Protein AF-A0A6C0K4S8-F1 (afdb_monomer)

Secondary structure (DSSP, 8-state):
----------PPPHHHHHHHHHHHHHHHHHHHHHHHHHHHHHHHHS----TT-HHHHHHHHTS-HHHHHHHHHHHHHHHHHHHHHHHHHHHHSPPSS---TTSTTTTTTTHHHHHHHHHHHHH-HHHHHHHHHHHHHHHHHHHHHHS-SBS-TTTT--B--HHHHHHHHHHHHHHT-

Organism: NCBI:txid1070528

pLDDT: mean 77.88, std 11.65, range [39.53, 92.69]

Foldseek 3Di:
DDPPPPPPPPDQDPVQVVLLVVLLVVLLVVLLVLLLVLLVVLCVVAQFQDPVDPVSNCVQVVPDPVVLVVRLVVSVVVLVVSLVVSLVVQLPDQRPRDHDPPCSNVRGRPSNSVSNVVSNVVSNVRSVVSVVVSCCVVCVVVCLAPFAPDDDPVVPPGDHDPVSVVVVVVVVVVVVD

Mean predicted aligned error: 11.42 Å

Structure (mmCIF, N/CA/C/O backbone):
data_AF-A0A6C0K4S8-F1
#
_entry.id   AF-A0A6C0K4S8-F1
#
loop_
_atom_site.group_PDB
_atom_site.id
_atom_site.type_symbol
_atom_site.label_atom_id
_atom_site.label_alt_id
_atom_site.label_comp_id
_atom_site.label_asym_id
_atom_site.label_entity_id
_atom_site.label_seq_id
_atom_site.pdbx_PDB_ins_code
_atom_site.Cartn_x
_atom_site.Cartn_y
_atom_site.Cartn_z
_atom_site.occupancy
_atom_site.B_iso_or_equiv
_atom_site.auth_seq_id
_atom_site.auth_comp_id
_atom_site.auth_asym_id
_atom_site.auth_atom_id
_atom_site.pdbx_PDB_model_num
ATOM 1 N N . MET A 1 1 ? -2.867 -13.205 -57.258 1.00 40.69 1 MET A N 1
ATOM 2 C CA . MET A 1 1 ? -1.605 -13.239 -56.483 1.00 40.69 1 MET A CA 1
ATOM 3 C C . MET A 1 1 ? -1.918 -12.906 -55.031 1.00 40.69 1 MET A C 1
ATOM 5 O O . MET A 1 1 ? -2.104 -11.743 -54.705 1.00 40.69 1 MET A O 1
ATOM 9 N N . GLY A 1 2 ? -2.090 -13.925 -54.186 1.00 39.53 2 GLY A N 1
ATOM 10 C CA . GLY A 1 2 ? -2.385 -13.739 -52.764 1.00 39.53 2 GLY A CA 1
ATOM 11 C C . GLY A 1 2 ? -1.106 -13.473 -51.976 1.00 39.53 2 GLY A C 1
ATOM 12 O O . GLY A 1 2 ? -0.207 -14.312 -51.972 1.00 39.53 2 GLY A O 1
ATOM 13 N N . LYS A 1 3 ? -1.025 -12.317 -51.306 1.00 45.00 3 LYS A N 1
ATOM 14 C CA . LYS A 1 3 ? -0.039 -12.062 -50.249 1.00 45.00 3 LYS A CA 1
ATOM 15 C C . LYS A 1 3 ? -0.318 -13.047 -49.110 1.00 45.00 3 LYS A C 1
ATOM 17 O O . LYS A 1 3 ? -1.255 -12.851 -48.343 1.00 45.00 3 LYS A O 1
ATOM 22 N N . LYS A 1 4 ? 0.483 -14.109 -49.005 1.00 44.91 4 LYS A N 1
ATOM 23 C CA . LYS A 1 4 ? 0.597 -14.870 -47.758 1.00 44.91 4 LYS A CA 1
ATOM 24 C C . LYS A 1 4 ? 1.247 -13.942 -46.737 1.00 44.91 4 LYS A C 1
ATOM 26 O O . LYS A 1 4 ? 2.442 -13.681 -46.821 1.00 44.91 4 LYS A O 1
ATOM 31 N N . ALA A 1 5 ? 0.448 -13.414 -45.817 1.00 48.72 5 ALA A N 1
ATOM 32 C CA . ALA A 1 5 ? 0.960 -12.873 -44.572 1.00 48.72 5 ALA A CA 1
ATOM 33 C C . ALA A 1 5 ? 1.625 -14.036 -43.825 1.00 48.72 5 ALA A C 1
ATOM 35 O O . ALA A 1 5 ? 0.949 -14.950 -43.353 1.00 48.72 5 ALA A O 1
ATOM 36 N N . SER A 1 6 ? 2.955 -14.063 -43.812 1.00 46.62 6 SER A N 1
ATOM 37 C CA . SER A 1 6 ? 3.712 -14.949 -42.939 1.00 46.62 6 SER A CA 1
ATOM 38 C C . SER A 1 6 ? 3.500 -14.464 -41.511 1.00 46.62 6 SER A C 1
ATOM 40 O O . SER A 1 6 ? 4.039 -13.436 -41.110 1.00 46.62 6 SER A O 1
ATOM 42 N N . ILE A 1 7 ? 2.682 -15.194 -40.761 1.00 50.03 7 ILE A N 1
ATOM 43 C CA . ILE A 1 7 ? 2.647 -15.109 -39.306 1.00 50.03 7 ILE A CA 1
ATOM 44 C C . ILE A 1 7 ? 3.980 -15.706 -38.840 1.00 50.03 7 ILE A C 1
ATOM 46 O O . ILE A 1 7 ? 4.100 -16.916 -38.661 1.00 50.03 7 ILE A O 1
ATOM 50 N N . GLU A 1 8 ? 5.023 -14.879 -38.744 1.00 48.91 8 GLU A N 1
ATOM 51 C CA . GLU A 1 8 ? 6.215 -15.246 -37.986 1.00 48.91 8 GLU A CA 1
ATOM 52 C C . GLU A 1 8 ? 5.810 -15.274 -36.514 1.00 48.91 8 GLU A C 1
ATOM 54 O O . GLU A 1 8 ? 5.778 -14.256 -35.829 1.00 48.91 8 GLU A O 1
ATOM 59 N N . THR A 1 9 ? 5.471 -16.461 -36.019 1.00 52.19 9 THR A N 1
ATOM 60 C CA . THR A 1 9 ? 5.553 -16.765 -34.591 1.00 52.19 9 THR A CA 1
ATOM 61 C C . THR A 1 9 ? 6.992 -16.511 -34.152 1.00 52.19 9 THR A C 1
ATOM 63 O O . THR A 1 9 ? 7.867 -17.354 -34.370 1.00 52.19 9 THR A O 1
ATOM 66 N N . SER A 1 10 ? 7.254 -15.333 -33.589 1.00 59.72 10 SER A N 1
ATOM 67 C CA . SER A 1 10 ? 8.544 -14.949 -33.026 1.00 59.72 10 SER A CA 1
ATOM 68 C C . SER A 1 10 ? 8.867 -15.872 -31.854 1.00 59.72 10 SER A C 1
ATOM 70 O O . SER A 1 10 ? 8.426 -15.650 -30.728 1.00 59.72 10 SER A O 1
ATOM 72 N N . ARG A 1 11 ? 9.607 -16.955 -32.112 1.00 67.75 11 ARG A N 1
ATOM 73 C CA . ARG A 1 11 ? 10.159 -17.790 -31.042 1.00 67.75 11 ARG A CA 1
ATOM 74 C C . ARG A 1 11 ? 11.107 -16.922 -30.216 1.00 67.75 11 ARG A C 1
ATOM 76 O O . ARG A 1 11 ? 12.073 -16.401 -30.772 1.00 67.75 11 ARG A O 1
ATOM 83 N N . LEU A 1 12 ? 10.825 -16.774 -28.921 1.00 68.75 12 LEU A N 1
ATOM 84 C CA . LEU A 1 12 ? 11.743 -16.132 -27.983 1.00 68.75 12 LEU A CA 1
ATOM 85 C C . LEU A 1 12 ? 13.092 -16.852 -28.026 1.00 68.75 12 LEU A C 1
ATOM 87 O O . LEU A 1 12 ? 13.161 -18.066 -27.812 1.00 68.75 12 LEU A O 1
ATOM 91 N N . SER A 1 13 ? 14.161 -16.110 -28.313 1.00 82.25 13 SER A N 1
ATOM 92 C CA . SER A 1 13 ? 15.515 -16.622 -28.126 1.00 82.25 13 SER A CA 1
ATOM 93 C C . SER A 1 13 ? 15.798 -16.767 -26.634 1.00 82.25 13 SER A C 1
ATOM 95 O O . SER A 1 13 ? 15.301 -15.991 -25.822 1.00 82.25 13 SER A O 1
ATOM 97 N N . TRP A 1 14 ? 16.662 -17.711 -26.267 1.00 78.75 14 TRP A N 1
ATOM 98 C CA . TRP A 1 14 ? 17.151 -17.837 -24.893 1.00 78.75 14 TRP A CA 1
ATOM 99 C C . TRP A 1 14 ? 17.748 -16.513 -24.388 1.00 78.75 14 TRP A C 1
ATOM 101 O O . TRP A 1 14 ? 17.453 -16.090 -23.278 1.00 78.75 14 TRP A O 1
ATOM 111 N N . MET A 1 15 ? 18.488 -15.789 -25.234 1.00 79.19 15 MET A N 1
ATOM 112 C CA . MET A 1 15 ? 19.032 -14.470 -24.876 1.00 79.19 15 MET A CA 1
ATOM 113 C C . MET A 1 15 ? 17.948 -13.397 -24.686 1.00 79.19 15 MET A C 1
ATOM 115 O O . MET A 1 15 ? 18.096 -12.537 -23.816 1.00 79.19 15 MET A O 1
ATOM 119 N N . ASP A 1 16 ? 16.857 -13.461 -25.458 1.00 78.06 16 ASP A N 1
ATOM 120 C CA . ASP A 1 16 ? 15.717 -12.550 -25.295 1.00 78.06 16 ASP A CA 1
ATOM 121 C C . ASP A 1 16 ? 15.047 -12.818 -23.941 1.00 78.06 16 ASP A C 1
ATOM 123 O O . ASP A 1 16 ? 14.844 -11.891 -23.161 1.00 78.06 16 ASP A O 1
ATOM 127 N N . SER A 1 17 ? 14.812 -14.091 -23.603 1.00 80.75 17 SER A N 1
ATOM 128 C CA . SER A 1 17 ? 14.246 -14.494 -22.311 1.00 80.75 17 SER A CA 1
ATOM 129 C C . SER A 1 17 ? 15.091 -14.016 -21.130 1.00 80.75 17 SER A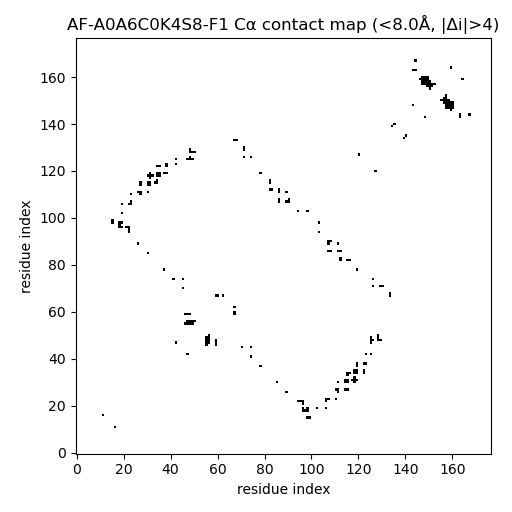 C 1
ATOM 131 O O . SER A 1 17 ? 14.552 -13.433 -20.197 1.00 80.75 17 SER A O 1
ATOM 133 N N . PHE A 1 18 ? 16.416 -14.192 -21.179 1.00 84.50 18 PHE A N 1
ATOM 134 C CA . PHE A 1 18 ? 17.311 -13.707 -20.120 1.00 84.50 18 PHE A CA 1
ATOM 135 C C . PHE A 1 18 ? 17.250 -12.187 -19.952 1.00 84.50 18 PHE A C 1
ATOM 137 O O . PHE A 1 18 ? 17.208 -11.689 -18.828 1.00 84.50 18 PHE A O 1
ATOM 144 N N . SER A 1 19 ? 17.208 -11.453 -21.062 1.00 82.62 19 SER A N 1
ATOM 145 C CA . SER A 1 19 ? 17.166 -9.989 -21.049 1.00 82.62 19 SER A CA 1
ATOM 146 C C . SER A 1 19 ? 15.838 -9.467 -20.494 1.00 82.62 19 SER A C 1
ATOM 148 O O . SER A 1 19 ? 15.821 -8.537 -19.688 1.00 82.62 19 SER A O 1
ATOM 150 N N . ILE A 1 20 ? 14.723 -10.101 -20.862 1.00 80.19 20 ILE A N 1
ATOM 151 C CA . ILE A 1 20 ? 13.381 -9.801 -20.340 1.00 80.19 20 ILE A CA 1
ATOM 152 C C . ILE A 1 20 ? 13.328 -10.087 -18.841 1.00 80.19 20 ILE A C 1
ATOM 154 O O . ILE A 1 20 ? 12.975 -9.204 -18.061 1.00 80.19 20 ILE A O 1
ATOM 158 N N . THR A 1 21 ? 13.733 -11.286 -18.415 1.00 81.44 21 THR A N 1
ATOM 159 C CA . THR A 1 21 ? 13.742 -11.671 -16.998 1.00 81.44 21 THR A CA 1
ATOM 160 C C . THR A 1 21 ? 14.639 -10.757 -16.165 1.00 81.44 21 THR A C 1
ATOM 162 O O . THR A 1 21 ? 14.248 -10.362 -15.069 1.00 81.44 21 THR A O 1
ATOM 165 N N . GLY A 1 22 ? 15.807 -10.368 -16.683 1.00 83.12 22 GLY A N 1
ATOM 166 C CA . GLY A 1 22 ? 16.706 -9.432 -16.010 1.00 83.12 22 GLY A CA 1
ATOM 167 C C . GLY A 1 22 ? 16.080 -8.050 -15.808 1.00 83.12 22 GLY A C 1
ATOM 168 O O . GLY A 1 22 ? 16.111 -7.527 -14.696 1.00 83.12 22 GLY A O 1
ATOM 169 N N . ASN A 1 23 ? 15.449 -7.480 -16.841 1.00 83.12 23 ASN A N 1
ATOM 170 C CA . ASN A 1 23 ? 14.726 -6.210 -16.705 1.00 83.12 23 ASN A CA 1
ATOM 171 C C . ASN A 1 23 ? 13.564 -6.317 -15.711 1.00 83.12 23 ASN A C 1
ATOM 173 O O . ASN A 1 23 ? 13.410 -5.433 -14.873 1.00 83.12 23 ASN A O 1
ATOM 177 N N . ILE A 1 24 ? 12.789 -7.408 -15.753 1.00 80.81 24 ILE A N 1
ATOM 178 C CA . ILE A 1 24 ? 11.712 -7.660 -14.784 1.00 80.81 24 ILE A CA 1
ATOM 179 C C . ILE A 1 24 ? 12.264 -7.669 -13.356 1.00 80.81 24 ILE A C 1
ATOM 181 O O . ILE A 1 24 ? 11.697 -7.012 -12.488 1.00 80.81 24 ILE A O 1
ATOM 185 N N . ALA A 1 25 ? 13.375 -8.367 -13.106 1.00 83.38 25 ALA A N 1
ATOM 186 C CA . ALA A 1 25 ? 13.985 -8.430 -11.781 1.00 83.38 25 ALA A CA 1
ATOM 187 C C . ALA A 1 25 ? 14.455 -7.049 -11.294 1.00 83.38 25 ALA A C 1
ATOM 189 O O . ALA A 1 25 ? 14.204 -6.681 -10.147 1.00 83.38 25 ALA A O 1
ATOM 190 N N . ILE A 1 26 ? 15.088 -6.257 -12.165 1.00 84.12 26 ILE A N 1
ATOM 191 C CA . ILE A 1 26 ? 15.536 -4.904 -11.813 1.00 84.12 26 ILE A CA 1
ATOM 192 C C . ILE A 1 26 ? 14.338 -3.995 -11.525 1.00 84.12 26 ILE A C 1
ATOM 194 O O . ILE A 1 26 ? 14.321 -3.305 -10.507 1.00 84.12 26 ILE A O 1
ATOM 198 N N . PHE A 1 27 ? 13.310 -4.016 -12.375 1.00 81.25 27 PHE A N 1
ATOM 199 C CA . PHE A 1 27 ? 12.103 -3.231 -12.141 1.00 81.25 27 PHE A CA 1
ATOM 200 C C . PHE A 1 27 ? 11.365 -3.677 -10.882 1.00 81.25 27 PHE A C 1
ATOM 202 O O . PHE A 1 27 ? 10.873 -2.820 -10.155 1.00 81.25 27 PHE A O 1
ATOM 209 N N . ALA A 1 28 ? 11.323 -4.973 -10.572 1.00 80.62 28 ALA A N 1
ATOM 210 C CA . ALA A 1 28 ? 10.763 -5.463 -9.317 1.00 80.62 28 ALA A CA 1
ATOM 211 C C . ALA A 1 28 ? 11.518 -4.879 -8.112 1.00 80.62 28 ALA A C 1
ATOM 213 O O . ALA A 1 28 ? 10.885 -4.326 -7.221 1.00 80.62 28 ALA A O 1
ATOM 214 N N . LEU A 1 29 ? 12.857 -4.898 -8.119 1.00 84.44 29 LEU A N 1
ATOM 215 C CA . LEU A 1 29 ? 13.666 -4.294 -7.051 1.00 84.44 29 LEU A CA 1
ATOM 216 C C . LEU A 1 29 ? 13.407 -2.790 -6.895 1.00 84.44 29 LEU A C 1
ATOM 218 O O . LEU A 1 29 ? 13.242 -2.313 -5.774 1.00 84.44 29 LEU A O 1
ATOM 222 N N . ILE A 1 30 ? 13.336 -2.048 -8.004 1.00 85.00 30 ILE A N 1
ATOM 223 C CA . ILE A 1 30 ? 13.038 -0.609 -7.985 1.00 85.00 30 ILE A CA 1
ATOM 224 C C . ILE A 1 30 ? 11.641 -0.353 -7.406 1.00 85.00 30 ILE A C 1
ATOM 226 O O . ILE A 1 30 ? 11.495 0.511 -6.544 1.00 85.00 30 ILE A O 1
ATOM 230 N N . ASN A 1 31 ? 10.629 -1.112 -7.839 1.00 81.88 31 ASN A N 1
ATOM 231 C CA . ASN A 1 31 ? 9.264 -0.985 -7.322 1.00 81.88 31 ASN A CA 1
ATOM 232 C C . ASN A 1 31 ? 9.191 -1.317 -5.829 1.00 81.88 31 ASN A C 1
ATOM 234 O O . ASN A 1 31 ? 8.528 -0.599 -5.085 1.00 81.88 31 ASN A O 1
ATOM 238 N N . THR A 1 32 ? 9.911 -2.343 -5.373 1.00 83.44 32 THR A N 1
ATOM 239 C CA . THR A 1 32 ? 9.972 -2.697 -3.952 1.00 83.44 32 THR A CA 1
ATOM 240 C C . THR A 1 32 ? 10.614 -1.594 -3.119 1.00 83.44 32 THR A C 1
ATOM 242 O O . THR A 1 32 ? 10.071 -1.223 -2.081 1.00 83.44 32 THR A O 1
ATOM 245 N N . LEU A 1 33 ? 11.734 -1.025 -3.575 1.00 87.25 33 LEU A N 1
ATOM 246 C CA . LEU A 1 33 ? 12.383 0.097 -2.891 1.00 87.25 33 LEU A CA 1
ATOM 247 C C . LEU A 1 33 ? 11.486 1.337 -2.858 1.00 87.25 33 LEU A C 1
ATOM 249 O O . LEU A 1 33 ? 11.377 1.981 -1.819 1.00 87.25 33 LEU A O 1
ATOM 253 N N . ALA A 1 34 ? 10.816 1.655 -3.966 1.00 87.06 34 ALA A N 1
ATOM 254 C CA . ALA A 1 34 ? 9.870 2.764 -4.023 1.00 87.06 34 ALA A CA 1
ATOM 255 C C . ALA A 1 34 ? 8.685 2.553 -3.066 1.00 87.06 34 ALA A C 1
ATOM 257 O O . ALA A 1 34 ? 8.303 3.487 -2.366 1.00 87.06 34 ALA A O 1
ATOM 258 N N . GLY A 1 35 ? 8.147 1.331 -2.993 1.00 85.62 35 GLY A N 1
ATOM 259 C CA . GLY A 1 35 ? 7.100 0.958 -2.040 1.00 85.62 35 GLY A CA 1
ATOM 260 C C . GLY A 1 35 ? 7.558 1.093 -0.587 1.00 85.62 35 GLY A C 1
ATOM 261 O O . GLY A 1 35 ? 6.848 1.689 0.216 1.00 85.62 35 GLY A O 1
ATOM 262 N N . ALA A 1 36 ? 8.769 0.632 -0.258 1.00 85.44 36 ALA A N 1
ATOM 263 C CA . ALA A 1 36 ? 9.345 0.773 1.081 1.00 85.44 36 ALA A CA 1
ATOM 264 C C . ALA A 1 36 ? 9.566 2.245 1.474 1.00 85.44 36 ALA A C 1
ATOM 266 O O . ALA A 1 36 ? 9.237 2.646 2.589 1.00 85.44 36 ALA A O 1
ATOM 267 N N . ILE A 1 37 ? 10.073 3.071 0.551 1.00 89.38 37 ILE A N 1
ATOM 268 C CA . ILE A 1 37 ? 10.236 4.515 0.772 1.00 89.38 37 ILE A CA 1
ATOM 269 C C . ILE A 1 37 ? 8.876 5.179 0.985 1.00 89.38 37 ILE A C 1
ATOM 271 O O . ILE A 1 37 ? 8.726 5.957 1.923 1.00 89.38 37 ILE A O 1
ATOM 275 N N . LEU A 1 38 ? 7.883 4.872 0.145 1.00 89.56 38 LEU A N 1
ATOM 276 C CA . LEU A 1 38 ? 6.538 5.414 0.313 1.00 89.56 38 LEU A CA 1
ATOM 277 C C . LEU A 1 38 ? 5.946 5.003 1.662 1.00 89.56 38 LEU A C 1
ATOM 279 O O . LEU A 1 38 ? 5.398 5.848 2.359 1.00 89.56 38 LEU A O 1
ATOM 283 N N . SER A 1 39 ? 6.098 3.736 2.045 1.00 86.31 39 SER A N 1
ATOM 284 C CA . SER A 1 39 ? 5.638 3.231 3.336 1.00 86.31 39 SER A CA 1
ATOM 285 C C . SER A 1 39 ? 6.256 4.002 4.501 1.00 86.31 39 SER A C 1
ATOM 287 O O . SER A 1 39 ? 5.550 4.399 5.421 1.00 86.31 39 SER A O 1
ATOM 289 N N . TYR A 1 40 ? 7.560 4.279 4.436 1.00 86.62 40 TYR A N 1
ATOM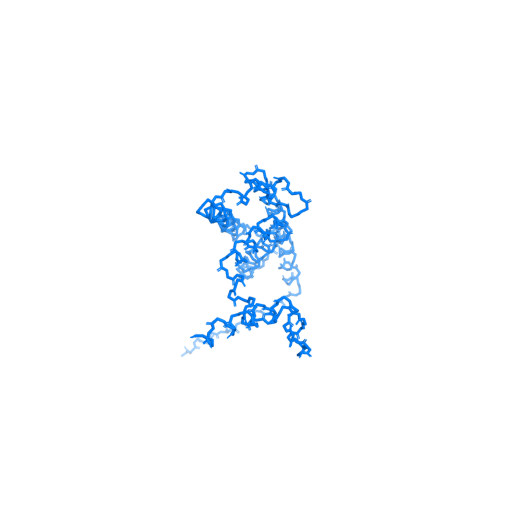 290 C CA . TYR A 1 40 ? 8.247 5.090 5.440 1.00 86.62 40 TYR A CA 1
ATOM 291 C C . TYR A 1 40 ? 7.742 6.541 5.479 1.00 86.62 40 TYR A C 1
ATOM 293 O O . TYR A 1 40 ? 7.596 7.120 6.553 1.00 86.62 40 TYR A O 1
ATOM 301 N N . ILE A 1 41 ? 7.444 7.133 4.317 1.00 89.88 41 ILE A N 1
ATOM 302 C CA . ILE A 1 41 ? 6.857 8.477 4.232 1.00 89.88 41 ILE A CA 1
ATOM 303 C C . ILE A 1 41 ? 5.463 8.495 4.865 1.00 89.88 41 ILE A C 1
ATOM 305 O O . ILE A 1 41 ? 5.174 9.404 5.637 1.00 89.88 41 ILE A O 1
ATOM 309 N N . LEU A 1 42 ? 4.614 7.511 4.555 1.00 88.56 42 LEU A N 1
ATOM 310 C CA . LEU A 1 42 ? 3.259 7.419 5.104 1.00 88.56 42 LEU A CA 1
ATOM 311 C C . LEU A 1 42 ? 3.281 7.246 6.622 1.00 88.56 42 LEU A C 1
ATOM 313 O O . LEU A 1 42 ? 2.574 7.976 7.306 1.00 88.56 42 LEU A O 1
ATOM 317 N N . TRP A 1 43 ? 4.169 6.392 7.139 1.00 85.19 43 TRP A N 1
ATOM 318 C CA . TRP A 1 43 ? 4.373 6.217 8.581 1.00 85.19 43 TRP A CA 1
ATOM 319 C C . TRP A 1 43 ? 4.707 7.528 9.310 1.00 85.19 43 TRP A C 1
ATOM 321 O O . TRP A 1 43 ? 4.314 7.721 10.453 1.00 85.19 43 TRP A O 1
ATOM 331 N N . TYR A 1 44 ? 5.424 8.449 8.659 1.00 87.56 44 TYR A N 1
ATOM 332 C CA . TYR A 1 44 ? 5.732 9.757 9.245 1.00 87.56 44 TYR A CA 1
ATOM 333 C C . TYR A 1 44 ? 4.646 10.816 8.987 1.00 87.56 44 TYR A C 1
ATOM 335 O O . TYR A 1 44 ? 4.565 11.813 9.705 1.00 87.56 44 TYR A O 1
ATOM 343 N N . ALA A 1 45 ? 3.858 10.656 7.923 1.00 88.12 45 ALA A N 1
ATOM 344 C CA . ALA A 1 45 ? 2.868 11.638 7.488 1.00 88.12 45 ALA A CA 1
ATOM 345 C C . ALA A 1 45 ? 1.507 11.479 8.182 1.00 88.12 45 ALA A C 1
ATOM 347 O O . ALA A 1 45 ? 0.788 12.470 8.316 1.00 88.12 45 ALA A O 1
ATOM 348 N N . PHE A 1 46 ? 1.164 10.260 8.595 1.00 89.06 46 PHE A N 1
ATOM 349 C CA . PHE A 1 46 ? -0.108 9.909 9.220 1.00 89.06 46 PHE A CA 1
ATOM 350 C C . PHE A 1 46 ? 0.089 9.520 10.686 1.00 89.06 46 PHE A C 1
ATOM 352 O O . PHE A 1 46 ? 1.205 9.237 11.121 1.00 89.06 46 PHE A O 1
ATOM 359 N N . ASP A 1 47 ? -0.990 9.551 11.471 1.00 83.75 47 ASP A N 1
ATOM 360 C CA . ASP A 1 47 ? -0.911 9.102 12.859 1.00 83.75 47 ASP A CA 1
ATOM 361 C C . ASP A 1 47 ? -0.653 7.591 12.891 1.00 83.75 47 ASP A C 1
ATOM 363 O O . ASP A 1 47 ? -1.405 6.855 12.240 1.00 83.75 47 ASP A O 1
ATOM 367 N N . PRO A 1 48 ? 0.363 7.131 13.640 1.00 79.25 48 PRO A N 1
ATOM 368 C CA . PRO A 1 48 ? 0.682 5.720 13.703 1.00 79.25 48 PRO A CA 1
ATOM 369 C C . PRO A 1 48 ? -0.435 4.955 14.412 1.00 79.25 48 PRO A C 1
ATOM 371 O O . PRO A 1 48 ? -0.866 5.350 15.499 1.00 79.25 48 PRO A O 1
ATOM 374 N N . TYR A 1 49 ? -0.864 3.847 13.823 1.00 81.69 49 TYR A N 1
ATOM 375 C CA . TYR A 1 49 ? -1.666 2.828 14.486 1.00 81.69 49 TYR A CA 1
ATOM 376 C C . TYR A 1 49 ? -0.795 1.591 14.684 1.00 81.69 49 TYR A C 1
ATOM 378 O O . TYR A 1 49 ? -0.280 1.015 13.726 1.00 81.69 49 TYR A O 1
ATOM 386 N N . ASP A 1 50 ? -0.590 1.232 15.946 1.00 81.06 50 ASP A N 1
ATOM 387 C CA . ASP A 1 50 ? 0.191 0.067 16.340 1.00 81.06 50 ASP A CA 1
ATOM 388 C C . ASP A 1 50 ? -0.591 -0.677 17.421 1.00 81.06 50 ASP A C 1
ATOM 390 O O . ASP A 1 50 ? -0.772 -0.155 18.524 1.00 81.06 50 ASP A O 1
ATOM 394 N N . GLU A 1 51 ? -1.080 -1.876 17.104 1.00 77.19 51 GLU A N 1
ATOM 395 C CA . GLU A 1 51 ? -1.790 -2.724 18.071 1.00 77.19 51 GLU A CA 1
ATOM 396 C C . GLU A 1 51 ? -0.921 -3.085 19.299 1.00 77.19 51 GLU A C 1
ATOM 398 O O . GLU A 1 51 ? -1.465 -3.376 20.369 1.00 77.19 51 GLU A O 1
ATOM 403 N N . GLU A 1 52 ? 0.416 -3.050 19.191 1.00 80.69 52 GLU A N 1
ATOM 404 C CA . GLU A 1 52 ? 1.338 -3.337 20.300 1.00 80.69 52 GLU A CA 1
ATOM 405 C C . GLU A 1 52 ? 1.574 -2.124 21.224 1.00 80.69 52 GLU A C 1
ATOM 407 O O . GLU A 1 52 ? 1.913 -2.307 22.400 1.00 80.69 52 GLU A O 1
ATOM 412 N N . ASP A 1 53 ? 1.356 -0.891 20.745 1.00 84.00 53 ASP A N 1
ATOM 413 C CA . ASP A 1 53 ? 1.452 0.342 21.539 1.00 84.00 53 ASP A CA 1
ATOM 414 C C . ASP A 1 53 ? 0.065 0.954 21.791 1.00 84.00 53 ASP A C 1
ATOM 416 O O . ASP A 1 53 ? -0.466 1.772 21.040 1.00 84.00 53 ASP A O 1
ATOM 420 N N . GLU A 1 54 ? -0.500 0.616 22.953 1.00 81.88 54 GLU A N 1
ATOM 421 C CA . GLU A 1 54 ? -1.822 1.078 23.388 1.00 81.88 54 GLU A CA 1
ATOM 422 C C . GLU A 1 54 ? -2.001 2.609 23.304 1.00 81.88 54 GLU A C 1
ATOM 424 O O . GLU A 1 54 ? -3.121 3.095 23.118 1.00 81.88 54 GLU A O 1
ATOM 429 N N . LYS A 1 55 ? -0.928 3.400 23.451 1.00 82.94 55 LYS A N 1
ATOM 430 C CA . LYS A 1 55 ? -1.035 4.864 23.416 1.00 82.94 55 LYS A CA 1
ATOM 431 C C . LYS A 1 55 ? -1.264 5.389 22.008 1.00 82.94 55 LYS A C 1
ATOM 433 O O . LYS A 1 55 ? -2.083 6.291 21.851 1.00 82.94 55 LYS A O 1
ATOM 438 N N . THR A 1 56 ? -0.538 4.884 21.017 1.00 79.56 56 THR A N 1
ATOM 439 C CA . THR A 1 56 ? -0.674 5.332 19.623 1.00 79.56 56 THR A CA 1
ATOM 440 C C . THR A 1 56 ? -2.000 4.849 19.046 1.00 79.56 56 THR A C 1
ATOM 442 O O . THR A 1 56 ? -2.739 5.653 18.478 1.00 79.56 56 THR A O 1
ATOM 445 N N . MET A 1 57 ? -2.375 3.599 19.340 1.00 84.31 57 MET A N 1
ATOM 446 C CA . MET A 1 57 ? -3.663 3.015 18.963 1.00 84.31 57 MET A CA 1
ATOM 447 C C . MET A 1 57 ? -4.841 3.864 19.457 1.00 84.31 57 MET A C 1
ATOM 449 O O . MET A 1 57 ? -5.646 4.343 18.658 1.00 84.31 57 MET A O 1
ATOM 453 N N . LYS A 1 58 ? -4.910 4.151 20.766 1.00 85.12 58 LYS A N 1
ATOM 454 C CA . LYS A 1 58 ? -6.030 4.916 21.343 1.00 85.12 58 LYS A CA 1
ATOM 455 C C . LYS A 1 58 ? -6.132 6.337 20.813 1.00 85.12 58 LYS A C 1
ATOM 457 O O . LYS A 1 58 ? -7.236 6.831 20.610 1.00 85.12 58 LYS A O 1
ATOM 462 N N . VAL A 1 59 ? -5.001 6.994 20.552 1.00 86.19 59 VAL A N 1
ATOM 463 C CA . VAL A 1 59 ? -4.996 8.352 19.985 1.00 86.19 59 VAL A CA 1
ATOM 464 C C . VAL A 1 59 ? -5.721 8.395 18.641 1.00 86.19 59 VAL A C 1
ATOM 466 O O . VAL A 1 59 ? -6.352 9.409 18.338 1.00 86.19 59 VAL A O 1
ATOM 469 N N . TRP A 1 60 ? -5.642 7.328 17.845 1.00 89.31 60 TRP A N 1
ATOM 470 C CA . TRP A 1 60 ? -6.335 7.226 16.565 1.00 89.31 60 TRP A CA 1
ATOM 471 C C . TRP A 1 60 ? -7.765 6.683 16.708 1.00 89.31 60 TRP A C 1
ATOM 473 O O . TRP A 1 60 ? -8.689 7.237 16.109 1.00 89.31 60 TRP A O 1
ATOM 483 N N . GLU A 1 61 ? -7.983 5.663 17.542 1.00 87.56 61 GLU A N 1
ATOM 484 C CA . GLU A 1 61 ? -9.314 5.089 17.798 1.00 87.56 61 GLU A CA 1
ATOM 485 C C . GLU A 1 61 ? -10.296 6.100 18.410 1.00 87.56 61 GLU A C 1
ATOM 487 O O . GLU A 1 61 ? -11.480 6.100 18.073 1.00 87.56 61 GLU A O 1
ATOM 492 N N . ASP A 1 62 ? -9.807 7.009 19.256 1.00 90.12 62 ASP A N 1
ATOM 493 C CA . ASP A 1 62 ? -10.622 8.059 19.877 1.00 90.12 62 ASP A CA 1
ATOM 494 C C . ASP A 1 62 ? -11.075 9.130 18.866 1.00 90.12 62 ASP A C 1
ATOM 496 O O . ASP A 1 62 ? -11.961 9.948 19.151 1.00 90.12 62 ASP A O 1
ATOM 500 N N . LYS A 1 63 ? -10.495 9.148 17.659 1.00 84.56 63 LYS A N 1
ATOM 501 C CA . LYS A 1 63 ? -10.936 10.035 16.579 1.00 84.56 63 LYS A CA 1
ATOM 502 C C . LYS A 1 63 ? -12.185 9.433 15.951 1.00 84.56 63 LYS A C 1
ATOM 504 O O . LYS A 1 63 ? -12.190 8.292 15.519 1.00 84.56 63 LYS A O 1
ATOM 509 N N . GLY A 1 64 ? -13.267 10.207 15.885 1.00 88.62 64 GLY A N 1
ATOM 510 C CA . GLY A 1 64 ? -14.548 9.699 15.386 1.00 88.62 64 GLY A CA 1
ATOM 511 C C . GLY A 1 64 ? -14.464 9.069 13.986 1.00 88.62 64 GLY A C 1
ATOM 512 O O . GLY A 1 64 ? -13.651 9.471 13.155 1.00 88.62 64 GLY A O 1
ATOM 513 N N . LEU A 1 65 ? -15.380 8.141 13.696 1.00 89.44 65 LEU A N 1
ATOM 514 C CA . LEU A 1 65 ? -15.419 7.348 12.458 1.00 89.44 65 LEU A CA 1
ATOM 515 C C . LEU A 1 65 ? -15.243 8.142 11.138 1.00 89.44 65 LEU A C 1
ATOM 517 O O . LEU A 1 65 ? -14.538 7.659 10.252 1.00 89.44 65 LEU A O 1
ATOM 521 N N . PRO A 1 66 ? -15.797 9.364 10.962 1.00 90.88 66 PRO A N 1
ATOM 522 C CA . PRO A 1 66 ? -15.541 10.153 9.754 1.00 90.88 66 PRO A CA 1
ATOM 523 C C . PRO A 1 66 ? -14.067 10.526 9.558 1.00 90.88 66 PRO A C 1
ATOM 525 O O . PRO A 1 66 ? -13.602 10.578 8.423 1.00 90.88 66 PRO A O 1
ATOM 528 N N . PHE A 1 67 ? -13.339 10.785 10.650 1.00 91.88 67 PHE A N 1
ATOM 529 C CA . PHE A 1 67 ? -11.908 11.064 10.596 1.00 91.88 67 PHE A CA 1
ATOM 530 C C . PHE A 1 67 ? -11.142 9.807 10.187 1.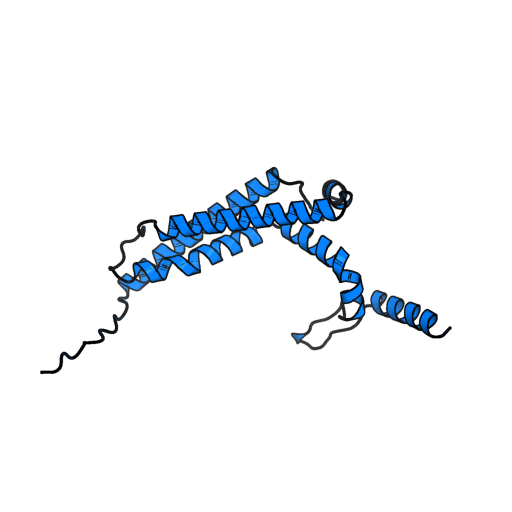00 91.88 67 PHE A C 1
ATOM 532 O O . PHE A 1 67 ? -10.374 9.867 9.237 1.00 91.88 67 PHE A O 1
ATOM 539 N N . GLN A 1 68 ? -11.413 8.671 10.834 1.00 91.44 68 GLN A N 1
ATOM 540 C CA . GLN A 1 68 ? -10.758 7.388 10.546 1.00 91.44 68 GLN A CA 1
ATOM 541 C C . GLN A 1 68 ? -10.921 6.970 9.078 1.00 91.44 68 GLN A C 1
ATOM 543 O O . GLN A 1 68 ? -9.956 6.594 8.416 1.00 91.44 68 GLN A O 1
ATOM 548 N N . LEU A 1 69 ? -12.139 7.089 8.537 1.00 90.62 69 LEU A N 1
ATOM 549 C CA . LEU A 1 69 ? -12.404 6.783 7.131 1.00 90.62 69 LEU A CA 1
ATOM 550 C C . LEU A 1 69 ? -11.664 7.728 6.185 1.00 90.62 69 LEU A C 1
ATOM 552 O O . LEU A 1 69 ? -11.166 7.284 5.151 1.00 90.62 69 LEU A O 1
ATOM 556 N N . LEU A 1 70 ? -11.605 9.020 6.511 1.00 92.69 70 LEU A N 1
ATOM 557 C CA . LEU A 1 70 ? -10.898 10.006 5.701 1.00 92.69 70 LEU A CA 1
ATOM 558 C C . LEU A 1 70 ? -9.382 9.779 5.737 1.00 92.69 70 LEU A C 1
ATOM 560 O O . LEU A 1 70 ? -8.757 9.839 4.683 1.00 92.69 70 LEU A O 1
ATOM 564 N N . ASP A 1 71 ? -8.828 9.470 6.909 1.00 91.38 71 ASP A N 1
ATOM 565 C CA . ASP A 1 71 ? -7.418 9.131 7.128 1.00 91.38 71 ASP A CA 1
ATOM 566 C C . ASP A 1 71 ? -6.998 7.954 6.235 1.00 91.38 71 ASP A C 1
ATOM 568 O O . ASP A 1 71 ? -6.185 8.116 5.324 1.00 91.38 71 ASP A O 1
ATOM 572 N N . ILE A 1 72 ? -7.695 6.819 6.365 1.00 91.06 72 ILE A N 1
ATOM 573 C CA . ILE A 1 72 ? -7.483 5.619 5.540 1.00 91.06 72 ILE A CA 1
ATOM 574 C C . ILE A 1 72 ? -7.670 5.919 4.048 1.00 91.06 72 ILE A C 1
ATOM 576 O O . ILE A 1 72 ? -6.897 5.462 3.206 1.00 91.06 72 ILE A O 1
ATOM 580 N N . THR A 1 73 ? -8.706 6.683 3.689 1.00 90.75 73 THR A N 1
ATOM 581 C CA . THR A 1 73 ? -8.973 7.022 2.283 1.00 90.75 73 THR A CA 1
ATOM 582 C C . THR A 1 73 ? -7.828 7.839 1.691 1.00 90.75 73 THR A C 1
ATOM 584 O O . THR A 1 73 ? -7.426 7.586 0.556 1.00 90.75 73 THR A O 1
ATOM 587 N N . LEU A 1 74 ? -7.289 8.807 2.434 1.00 92.56 74 LEU A N 1
ATOM 588 C CA . LEU A 1 74 ? -6.161 9.616 1.983 1.00 92.56 74 LEU A CA 1
ATOM 589 C C . LEU A 1 74 ? -4.893 8.778 1.829 1.00 92.56 74 LEU A C 1
ATOM 591 O O . LEU A 1 74 ? -4.233 8.901 0.794 1.00 92.56 74 LEU A O 1
ATOM 595 N N . GLU A 1 75 ? -4.591 7.899 2.787 1.00 90.56 75 GLU A N 1
ATOM 596 C CA . GLU A 1 75 ? -3.474 6.954 2.674 1.00 90.56 75 GLU A CA 1
ATOM 597 C C . GLU A 1 75 ? -3.595 6.109 1.395 1.00 90.56 75 GLU A C 1
ATOM 599 O O . GLU A 1 75 ? -2.678 6.082 0.568 1.00 90.56 75 GLU A O 1
ATOM 604 N N . LEU A 1 76 ? -4.765 5.507 1.152 1.00 88.12 76 LEU A N 1
ATOM 605 C CA . LEU A 1 76 ? -5.034 4.701 -0.044 1.00 88.12 76 LEU A CA 1
ATOM 606 C C . LEU A 1 76 ? -4.929 5.504 -1.347 1.00 88.12 76 LEU A C 1
ATOM 608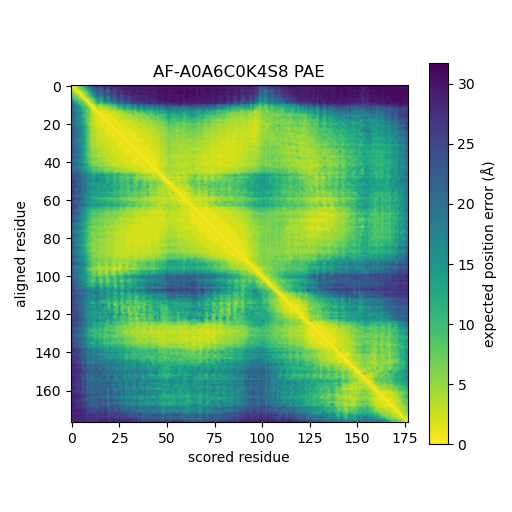 O O . LEU A 1 76 ? -4.396 5.004 -2.341 1.00 88.12 76 LEU A O 1
ATOM 612 N N . VAL A 1 77 ? -5.412 6.749 -1.368 1.00 90.69 77 VAL A N 1
ATOM 613 C CA . VAL A 1 77 ? -5.314 7.624 -2.545 1.00 90.69 77 VAL A CA 1
ATOM 614 C C . VAL A 1 77 ? -3.858 7.967 -2.848 1.00 90.69 77 VAL A C 1
ATOM 616 O O . VAL A 1 77 ? -3.455 7.897 -4.010 1.00 90.69 77 VAL A O 1
ATOM 619 N N . ILE A 1 78 ? -3.049 8.297 -1.838 1.00 90.56 78 ILE A N 1
ATOM 620 C CA . ILE A 1 78 ? -1.620 8.591 -2.025 1.00 90.56 78 ILE A CA 1
ATOM 621 C C . ILE A 1 78 ? -0.895 7.363 -2.581 1.00 90.56 78 ILE A C 1
ATOM 623 O O . ILE A 1 78 ? -0.114 7.494 -3.530 1.00 90.56 78 ILE A O 1
ATOM 627 N N . ILE A 1 79 ? -1.189 6.174 -2.049 1.00 87.94 79 ILE A N 1
ATOM 628 C CA . ILE A 1 79 ? -0.651 4.905 -2.553 1.00 87.94 79 ILE A CA 1
ATOM 629 C C . ILE A 1 79 ? -1.030 4.706 -4.017 1.00 87.94 79 ILE A C 1
ATOM 631 O O . ILE A 1 79 ? -0.149 4.493 -4.849 1.00 87.94 79 ILE A O 1
ATOM 635 N N . ALA A 1 80 ? -2.314 4.825 -4.356 1.00 83.50 80 ALA A N 1
ATOM 636 C CA . ALA A 1 80 ? -2.806 4.602 -5.711 1.00 83.50 80 ALA A CA 1
ATOM 637 C C . ALA A 1 80 ? -2.220 5.602 -6.722 1.00 83.50 80 ALA A C 1
ATOM 639 O O . ALA A 1 80 ? -1.790 5.211 -7.809 1.00 83.50 80 ALA A O 1
ATOM 640 N N . VAL A 1 81 ? -2.156 6.888 -6.366 1.00 87.31 81 VAL A N 1
ATOM 641 C CA . VAL A 1 81 ? -1.578 7.936 -7.221 1.00 87.31 81 VAL A CA 1
ATOM 642 C C . VAL A 1 81 ? -0.081 7.703 -7.419 1.00 87.31 81 VAL A C 1
ATOM 644 O O . VAL A 1 81 ? 0.407 7.785 -8.547 1.00 87.31 81 VAL A O 1
ATOM 647 N N . THR A 1 82 ? 0.649 7.365 -6.356 1.00 87.44 82 THR A N 1
ATOM 648 C CA . THR A 1 82 ? 2.089 7.083 -6.444 1.00 87.44 82 THR A CA 1
ATOM 649 C C . THR A 1 82 ? 2.356 5.828 -7.272 1.00 87.44 82 THR A C 1
ATOM 651 O O . THR A 1 82 ? 3.230 5.854 -8.138 1.00 87.44 82 THR A O 1
ATOM 654 N N . ALA A 1 83 ? 1.563 4.767 -7.081 1.00 82.88 83 ALA A N 1
ATOM 655 C CA . ALA A 1 83 ? 1.623 3.542 -7.877 1.00 82.88 83 ALA A CA 1
ATOM 656 C C . ALA A 1 83 ? 1.455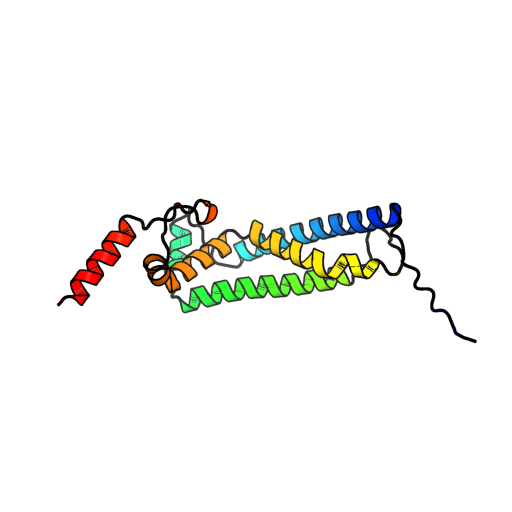 3.840 -9.365 1.00 82.88 83 ALA A C 1
ATOM 658 O O . ALA A 1 83 ? 2.251 3.394 -10.192 1.00 82.88 83 ALA A O 1
ATOM 659 N N . PHE A 1 84 ? 0.422 4.620 -9.698 1.00 81.75 84 PHE A N 1
ATOM 660 C CA . PHE A 1 84 ? 0.116 4.996 -11.069 1.00 81.75 84 PHE A CA 1
ATOM 661 C C . PHE A 1 84 ? 1.288 5.735 -11.712 1.00 81.75 84 PHE A C 1
ATOM 663 O O . PHE A 1 84 ? 1.738 5.348 -12.791 1.00 81.75 84 PHE A O 1
ATOM 670 N N . TRP A 1 85 ? 1.809 6.771 -11.052 1.00 86.31 85 TRP A N 1
ATOM 671 C CA . TRP A 1 85 ? 2.911 7.554 -11.602 1.00 86.31 85 TRP A CA 1
ATOM 672 C C . TRP A 1 85 ? 4.196 6.742 -11.710 1.00 86.31 85 TRP A C 1
ATOM 674 O O . TRP A 1 85 ? 4.871 6.822 -12.734 1.00 86.31 85 TRP A O 1
ATOM 684 N N . LEU A 1 86 ? 4.521 5.924 -10.709 1.00 83.75 86 LEU A N 1
ATOM 685 C CA . LEU A 1 86 ? 5.699 5.064 -10.756 1.00 83.75 86 LEU A CA 1
ATOM 686 C C . LEU A 1 86 ? 5.618 4.078 -11.925 1.00 83.75 86 LEU A C 1
ATOM 688 O O . LEU A 1 86 ? 6.553 3.997 -12.722 1.00 83.75 86 LEU A O 1
ATOM 692 N N . ALA A 1 87 ? 4.488 3.383 -12.069 1.00 78.12 87 ALA A N 1
ATOM 693 C CA . ALA A 1 87 ? 4.260 2.478 -13.187 1.00 78.12 87 ALA A CA 1
ATOM 694 C C . ALA A 1 87 ? 4.326 3.228 -14.525 1.00 78.12 87 ALA A C 1
ATOM 696 O O . ALA A 1 87 ? 4.988 2.770 -15.451 1.00 78.12 87 ALA A O 1
ATOM 697 N N . TYR A 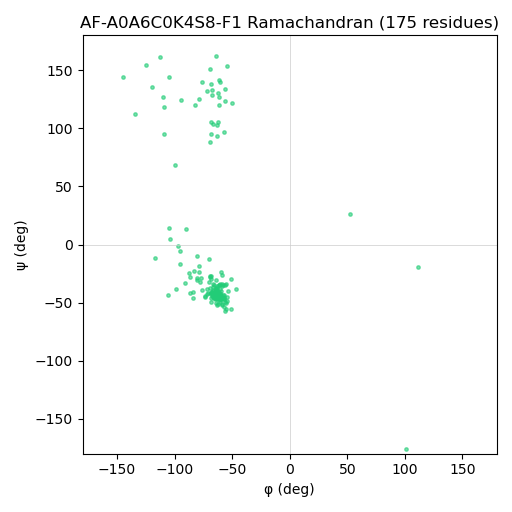1 88 ? 3.713 4.412 -14.622 1.00 80.06 88 TYR A N 1
ATOM 698 C CA . TYR A 1 88 ? 3.783 5.250 -15.818 1.00 80.06 88 TYR A CA 1
ATOM 699 C C . TYR A 1 88 ? 5.230 5.596 -16.195 1.00 80.06 88 TYR A C 1
ATOM 701 O O . TYR A 1 88 ? 5.612 5.441 -17.355 1.00 80.06 88 TYR A O 1
ATOM 709 N N . TYR A 1 89 ? 6.061 6.026 -15.244 1.00 82.81 89 TYR A N 1
ATOM 710 C CA . TYR A 1 89 ? 7.456 6.369 -15.529 1.00 82.81 89 TYR A CA 1
ATOM 711 C C . TYR A 1 89 ? 8.294 5.147 -15.899 1.00 82.81 89 TYR A C 1
ATOM 713 O O . TYR A 1 89 ? 9.054 5.215 -16.863 1.00 82.81 89 TYR A O 1
ATOM 721 N N . LEU A 1 90 ? 8.133 4.025 -15.195 1.00 78.44 90 LEU A N 1
ATOM 722 C CA . LEU A 1 90 ? 8.855 2.788 -15.506 1.00 78.44 90 LEU A CA 1
ATOM 723 C C . LEU A 1 90 ? 8.450 2.209 -16.863 1.00 78.44 90 LEU A C 1
ATOM 725 O O . LEU A 1 90 ? 9.303 1.705 -17.587 1.00 78.44 90 LEU A O 1
ATOM 729 N N . ASN A 1 91 ? 7.181 2.342 -17.247 1.00 74.94 91 ASN A N 1
ATOM 730 C CA . ASN A 1 91 ? 6.687 1.880 -18.544 1.00 74.94 91 ASN A CA 1
ATOM 731 C C . ASN A 1 91 ? 7.224 2.694 -19.719 1.00 74.94 91 ASN A C 1
ATOM 733 O O . ASN A 1 91 ? 7.329 2.173 -20.825 1.00 74.94 91 ASN A O 1
ATOM 737 N N . ASN A 1 92 ? 7.565 3.958 -19.476 1.00 76.19 92 ASN A N 1
ATOM 738 C CA . ASN A 1 92 ? 8.157 4.844 -20.473 1.00 76.19 92 ASN A CA 1
ATOM 739 C C . ASN A 1 92 ? 9.693 4.885 -20.402 1.00 76.19 92 ASN A C 1
ATOM 741 O O . ASN A 1 92 ? 10.327 5.531 -21.239 1.00 76.19 92 ASN A O 1
ATOM 745 N N . ALA A 1 93 ? 10.305 4.229 -19.413 1.00 76.81 93 ALA A N 1
ATOM 746 C CA . ALA A 1 93 ? 11.751 4.171 -19.282 1.00 76.81 93 ALA A CA 1
ATOM 747 C C . ALA A 1 93 ? 12.342 3.177 -20.297 1.00 76.81 93 ALA A C 1
ATOM 749 O O . ALA A 1 93 ? 11.779 2.099 -20.507 1.00 76.81 93 ALA A O 1
ATOM 750 N N . PRO A 1 94 ? 13.490 3.496 -20.922 1.00 77.25 94 PRO A N 1
ATOM 751 C CA . PRO A 1 94 ? 14.182 2.526 -21.756 1.00 77.25 94 PRO A CA 1
ATOM 752 C C . PRO A 1 94 ? 14.600 1.313 -20.905 1.00 77.25 94 PRO A C 1
ATOM 754 O O . PRO A 1 94 ? 15.026 1.494 -19.759 1.00 77.25 94 PRO A O 1
ATOM 757 N N . PRO A 1 95 ? 14.511 0.080 -21.439 1.00 76.88 95 PRO A N 1
ATOM 758 C CA . PRO A 1 95 ? 14.961 -1.103 -20.719 1.00 76.88 95 PRO A CA 1
ATOM 759 C C . PRO A 1 95 ? 16.460 -0.997 -20.416 1.00 76.88 95 PRO A C 1
ATOM 761 O O . PRO A 1 95 ? 17.251 -0.544 -21.246 1.00 76.88 95 PRO A O 1
ATOM 764 N N . ILE A 1 96 ? 16.849 -1.426 -19.216 1.00 82.06 96 ILE A N 1
ATOM 765 C CA . ILE A 1 96 ? 18.234 -1.355 -18.735 1.00 82.06 96 ILE A CA 1
ATOM 766 C C . ILE A 1 96 ? 19.096 -2.384 -19.468 1.00 82.06 96 ILE A C 1
ATOM 768 O O . ILE A 1 96 ? 20.209 -2.076 -19.892 1.00 82.06 96 ILE A O 1
ATOM 772 N N . ILE A 1 97 ? 18.577 -3.603 -19.647 1.00 82.06 97 ILE A N 1
ATOM 773 C CA . ILE A 1 97 ? 19.201 -4.610 -20.510 1.00 82.06 97 ILE A CA 1
ATOM 774 C C . ILE A 1 97 ? 18.541 -4.506 -21.892 1.00 82.06 97 ILE A C 1
ATOM 776 O O . ILE A 1 97 ? 17.317 -4.627 -21.967 1.00 82.06 97 ILE A O 1
ATOM 780 N N . PRO A 1 98 ? 19.301 -4.299 -22.982 1.00 80.00 98 PRO A N 1
ATOM 781 C CA . PRO A 1 98 ? 18.734 -4.157 -24.320 1.00 80.00 98 PRO A CA 1
ATOM 782 C C . PRO A 1 98 ? 17.867 -5.360 -24.710 1.00 80.00 98 PRO A C 1
ATOM 784 O O . PRO A 1 98 ? 18.284 -6.506 -24.553 1.00 80.00 98 PRO A O 1
ATOM 787 N N . VAL A 1 99 ? 16.680 -5.097 -25.258 1.00 76.56 99 VAL A N 1
ATOM 788 C CA . VAL A 1 99 ? 15.741 -6.125 -25.731 1.00 76.56 99 VAL A CA 1
ATOM 789 C C . VAL A 1 99 ? 15.402 -5.856 -27.196 1.00 76.56 99 VAL A C 1
ATOM 791 O O . VAL A 1 99 ? 15.513 -4.732 -27.684 1.00 76.56 99 VAL A O 1
ATOM 794 N N . ARG A 1 100 ? 15.026 -6.897 -27.942 1.00 72.75 100 ARG A N 1
ATOM 795 C CA . ARG A 1 100 ? 14.639 -6.763 -29.348 1.00 72.75 100 ARG A CA 1
ATOM 796 C C . ARG A 1 100 ? 13.319 -5.992 -29.474 1.00 72.75 100 ARG A C 1
ATOM 798 O O . ARG A 1 100 ? 12.368 -6.264 -28.739 1.00 72.75 100 ARG A O 1
ATOM 805 N N . LYS A 1 101 ? 13.246 -5.087 -30.460 1.00 65.44 101 LYS A N 1
ATOM 806 C CA . LYS A 1 101 ? 12.038 -4.306 -30.776 1.00 65.44 101 LYS A CA 1
ATOM 807 C C . LYS A 1 101 ? 10.822 -5.232 -30.907 1.00 65.44 101 LYS A C 1
ATOM 809 O O . LYS A 1 101 ? 10.838 -6.137 -31.741 1.00 65.44 101 LYS A O 1
ATOM 814 N N . GLY A 1 102 ? 9.794 -4.994 -30.093 1.00 65.69 102 GLY A N 1
ATOM 815 C CA . GLY A 1 102 ? 8.558 -5.786 -30.051 1.00 65.69 102 GLY A CA 1
ATOM 816 C C . GLY A 1 102 ? 8.346 -6.611 -28.776 1.00 65.69 102 GLY A C 1
ATOM 817 O O . GLY A 1 102 ? 7.203 -6.928 -28.487 1.00 65.69 102 GLY A O 1
ATOM 818 N N . LEU A 1 103 ? 9.393 -6.896 -27.987 1.00 60.75 103 LEU A N 1
ATOM 819 C CA . LEU A 1 103 ? 9.260 -7.513 -26.649 1.00 60.75 103 LEU A CA 1
ATOM 820 C C . LEU A 1 103 ? 9.300 -6.481 -25.508 1.00 60.75 103 LEU A C 1
ATOM 822 O O . LEU A 1 103 ? 9.162 -6.821 -24.337 1.00 60.75 103 LEU A O 1
ATOM 826 N N . GLU A 1 104 ? 9.479 -5.207 -25.857 1.00 60.81 104 GLU A N 1
ATOM 827 C CA . GLU A 1 104 ? 9.544 -4.088 -24.915 1.00 60.81 104 GLU A CA 1
ATOM 828 C C . GLU A 1 104 ? 8.192 -3.817 -24.228 1.00 60.81 104 GLU A C 1
ATOM 830 O O . GLU A 1 104 ? 8.188 -3.387 -23.080 1.00 60.81 104 GLU A O 1
ATOM 835 N N . SER A 1 105 ? 7.054 -4.109 -24.881 1.00 60.12 105 SER A N 1
ATOM 836 C CA . SER A 1 105 ? 5.716 -3.902 -24.294 1.00 60.12 105 SER A CA 1
ATOM 837 C C . SER A 1 105 ? 5.295 -4.983 -23.298 1.00 60.12 105 SER A C 1
ATOM 839 O O . SER A 1 105 ? 4.443 -4.725 -22.449 1.00 60.12 105 SER A O 1
ATOM 841 N N . ASP A 1 106 ? 5.875 -6.183 -23.391 1.00 57.25 106 ASP A N 1
ATOM 842 C CA . ASP A 1 106 ? 5.485 -7.336 -22.567 1.00 57.25 106 ASP A CA 1
ATOM 843 C C . ASP A 1 106 ? 6.077 -7.270 -21.148 1.00 57.25 106 ASP A C 1
ATOM 845 O O . ASP A 1 106 ? 5.590 -7.926 -20.228 1.00 57.25 106 ASP A O 1
ATOM 849 N N . ILE A 1 107 ? 7.114 -6.452 -20.945 1.00 57.41 107 ILE A N 1
ATOM 850 C CA . ILE A 1 107 ? 7.835 -6.333 -19.669 1.00 57.41 107 ILE A CA 1
ATOM 851 C C . ILE A 1 107 ? 7.100 -5.422 -18.674 1.00 57.41 107 ILE A C 1
ATOM 853 O O . ILE A 1 107 ? 7.215 -5.606 -17.461 1.00 57.41 107 ILE A O 1
ATOM 857 N N . THR A 1 108 ? 6.364 -4.424 -19.156 1.00 57.69 108 THR A N 1
ATOM 858 C CA . THR A 1 108 ? 6.220 -3.171 -18.403 1.00 57.69 108 THR A CA 1
ATOM 859 C C . THR A 1 108 ? 4.858 -2.994 -17.727 1.00 57.69 108 THR A C 1
ATOM 861 O O . THR A 1 108 ? 4.812 -2.683 -16.538 1.00 57.69 108 THR A O 1
ATOM 864 N N . SER A 1 109 ? 3.726 -3.288 -18.372 1.00 58.00 109 SER A N 1
ATOM 865 C CA . SER A 1 109 ? 2.437 -2.806 -17.835 1.00 58.00 109 SER A CA 1
ATOM 866 C C . SER A 1 109 ? 1.846 -3.583 -16.647 1.00 58.00 109 SER A C 1
ATOM 868 O O . SER A 1 109 ? 1.139 -2.976 -15.846 1.00 58.00 109 SER A O 1
ATOM 870 N N . TYR A 1 110 ? 2.054 -4.898 -16.538 1.00 54.47 110 TYR A N 1
ATOM 871 C CA . TYR A 1 110 ? 1.369 -5.722 -15.521 1.00 54.47 110 TYR A CA 1
ATOM 872 C C . TYR A 1 110 ? 2.246 -5.990 -14.291 1.00 54.47 110 TYR A C 1
ATOM 874 O O . TYR A 1 110 ? 1.791 -5.949 -13.150 1.00 54.47 110 TYR A O 1
ATOM 882 N N . THR A 1 111 ? 3.535 -6.213 -14.526 1.00 60.69 111 THR A N 1
ATOM 883 C CA . THR A 1 111 ? 4.482 -6.664 -13.506 1.00 60.69 111 THR A CA 1
ATOM 884 C C . THR A 1 111 ? 4.891 -5.536 -12.553 1.00 60.69 111 THR A C 1
ATOM 886 O O . THR A 1 111 ? 4.969 -5.752 -11.346 1.00 60.69 111 THR A O 1
ATOM 889 N N . SER A 1 112 ? 5.083 -4.313 -13.061 1.00 59.97 112 SER A N 1
ATOM 890 C CA . SER A 1 112 ? 5.506 -3.149 -12.262 1.00 59.97 112 SER A CA 1
ATOM 891 C C . SER A 1 112 ? 4.458 -2.731 -11.222 1.00 59.97 112 SER A C 1
ATOM 893 O O . SER A 1 112 ? 4.779 -2.585 -10.043 1.00 59.97 112 SER A O 1
ATOM 895 N N . GLY A 1 113 ? 3.189 -2.636 -11.632 1.00 62.34 113 GLY A N 1
ATOM 896 C CA . GLY A 1 113 ? 2.079 -2.283 -10.745 1.00 62.34 113 GLY A CA 1
ATOM 897 C C . GLY A 1 113 ? 1.830 -3.318 -9.645 1.00 62.34 113 GLY A C 1
ATOM 898 O O . GLY A 1 113 ? 1.598 -2.943 -8.497 1.00 62.34 113 GLY A O 1
ATOM 899 N N . MET A 1 114 ? 1.937 -4.616 -9.958 1.00 67.31 114 MET A N 1
ATOM 900 C CA . MET A 1 114 ? 1.765 -5.673 -8.954 1.00 67.31 114 MET A CA 1
ATOM 901 C C . MET A 1 114 ? 2.885 -5.689 -7.916 1.00 67.31 114 MET A C 1
ATOM 903 O O . MET A 1 114 ? 2.585 -5.797 -6.732 1.00 67.31 114 MET A O 1
ATOM 907 N N . PHE A 1 115 ? 4.152 -5.555 -8.326 1.00 66.38 115 PHE A N 1
ATOM 908 C CA . PHE A 1 115 ? 5.269 -5.541 -7.374 1.00 66.38 115 PHE A CA 1
ATOM 909 C C . PHE A 1 115 ? 5.249 -4.308 -6.471 1.00 66.38 115 PHE A C 1
ATOM 911 O O . PHE A 1 115 ? 5.540 -4.430 -5.284 1.00 66.38 115 PHE A O 1
ATOM 918 N N . PHE A 1 116 ? 4.853 -3.145 -6.995 1.00 68.38 116 PHE A N 1
ATOM 919 C CA . PHE A 1 116 ? 4.686 -1.949 -6.173 1.00 68.38 116 PHE A CA 1
ATOM 920 C C . PHE A 1 116 ? 3.575 -2.122 -5.133 1.00 68.38 116 PHE A C 1
ATOM 922 O O . PHE A 1 116 ? 3.807 -1.897 -3.948 1.00 68.38 116 PHE A O 1
ATOM 929 N N . MET A 1 117 ? 2.390 -2.572 -5.557 1.00 67.75 117 MET A N 1
ATOM 930 C CA . MET A 1 117 ? 1.268 -2.799 -4.642 1.00 67.75 117 MET A CA 1
ATOM 931 C C . MET A 1 117 ? 1.621 -3.844 -3.579 1.00 67.75 117 MET A C 1
ATOM 933 O O . MET A 1 117 ? 1.359 -3.623 -2.401 1.00 67.75 117 MET A O 1
ATOM 937 N N . PHE A 1 118 ? 2.282 -4.941 -3.966 1.00 68.62 118 PHE A N 1
ATOM 938 C CA . PHE A 1 118 ? 2.774 -5.937 -3.012 1.00 68.62 118 PHE A CA 1
ATOM 939 C C . PHE A 1 118 ? 3.744 -5.336 -1.995 1.00 68.62 118 PHE A C 1
ATOM 941 O O . PHE A 1 118 ? 3.611 -5.600 -0.806 1.00 68.62 118 PHE A O 1
ATOM 948 N N . ALA A 1 119 ? 4.703 -4.525 -2.440 1.00 68.50 119 ALA A N 1
ATOM 949 C CA . ALA A 1 119 ? 5.670 -3.906 -1.543 1.00 68.50 119 ALA A CA 1
ATOM 950 C C . ALA A 1 119 ? 5.000 -2.946 -0.556 1.00 68.50 119 ALA A C 1
ATOM 952 O O . ALA A 1 119 ? 5.303 -2.994 0.631 1.00 68.50 119 ALA A O 1
ATOM 953 N N . VAL A 1 120 ? 4.051 -2.127 -1.015 1.00 67.88 120 VAL A N 1
ATOM 954 C CA . VAL A 1 120 ? 3.303 -1.235 -0.123 1.00 67.88 120 VAL A CA 1
ATOM 955 C C . VAL A 1 120 ? 2.551 -2.036 0.941 1.00 67.88 120 VAL A C 1
ATOM 957 O O . VAL A 1 120 ? 2.691 -1.733 2.117 1.00 67.88 120 VAL A O 1
ATOM 960 N N . PHE A 1 121 ? 1.840 -3.104 0.575 1.00 67.69 121 PHE A N 1
ATOM 961 C CA . PHE A 1 121 ? 1.124 -3.921 1.565 1.00 67.69 121 PHE A CA 1
ATOM 962 C C . PHE A 1 121 ? 2.040 -4.717 2.505 1.00 67.69 121 PHE A C 1
ATOM 964 O O . PHE A 1 121 ? 1.644 -4.997 3.630 1.00 67.69 121 PHE A O 1
ATOM 971 N N . ILE A 1 122 ? 3.255 -5.077 2.080 1.00 69.12 122 ILE A N 1
ATOM 972 C CA . ILE A 1 122 ? 4.229 -5.760 2.948 1.00 69.12 122 ILE A CA 1
ATOM 973 C C . ILE A 1 122 ? 4.793 -4.810 4.010 1.00 69.12 122 ILE A C 1
ATOM 975 O O . ILE A 1 122 ? 5.036 -5.237 5.135 1.00 69.12 122 ILE A O 1
ATOM 979 N N . PHE A 1 123 ? 5.039 -3.547 3.657 1.00 68.75 123 PHE A N 1
ATOM 980 C CA . PHE A 1 123 ? 5.709 -2.603 4.555 1.00 68.75 123 PHE A CA 1
ATOM 981 C C . PHE A 1 123 ? 4.746 -1.720 5.357 1.00 68.75 123 PHE A C 1
ATOM 983 O O . PHE A 1 123 ? 5.152 -1.161 6.376 1.00 68.75 123 PHE A O 1
ATOM 990 N N . LEU A 1 124 ? 3.477 -1.634 4.954 1.00 75.88 124 LEU A N 1
ATOM 991 C CA . LEU A 1 124 ? 2.467 -0.793 5.590 1.00 75.88 124 LEU A CA 1
ATOM 992 C C . LEU A 1 124 ? 1.569 -1.619 6.531 1.00 75.88 124 LEU A C 1
ATOM 994 O O . LEU A 1 124 ? 0.388 -1.856 6.260 1.00 75.88 124 LEU A O 1
ATOM 998 N N . ASN A 1 125 ? 2.162 -2.087 7.634 1.00 77.44 125 ASN A N 1
ATOM 999 C CA . ASN A 1 125 ? 1.452 -2.868 8.654 1.00 77.44 125 ASN A CA 1
ATOM 1000 C C . ASN A 1 125 ? 0.332 -2.045 9.319 1.00 77.44 125 ASN A C 1
ATOM 1002 O O . ASN A 1 125 ? -0.804 -2.497 9.407 1.00 77.44 125 ASN A O 1
ATOM 1006 N N . ASP A 1 126 ? 0.640 -0.791 9.642 1.00 80.06 126 ASP A N 1
ATOM 1007 C CA . ASP A 1 126 ? -0.253 0.201 10.251 1.00 80.06 126 ASP A CA 1
ATOM 1008 C C . ASP A 1 126 ? -1.596 0.353 9.496 1.00 80.06 126 ASP A C 1
ATOM 1010 O O . ASP A 1 126 ? -2.668 0.082 10.037 1.00 80.06 126 ASP A O 1
ATOM 1014 N N . LEU A 1 127 ? -1.561 0.649 8.187 1.00 82.31 127 LEU A N 1
ATOM 1015 C CA . LEU A 1 127 ? -2.786 0.769 7.380 1.00 82.31 127 LEU A CA 1
ATOM 1016 C C . LEU A 1 127 ? -3.616 -0.524 7.377 1.00 82.31 127 LEU A C 1
ATOM 1018 O O . LEU A 1 127 ? -4.849 -0.485 7.332 1.00 82.31 127 LEU A O 1
ATOM 1022 N N . THR A 1 128 ? -2.949 -1.679 7.398 1.00 84.56 128 THR A N 1
ATOM 1023 C CA . THR A 1 128 ? -3.628 -2.978 7.445 1.00 84.56 128 THR A CA 1
ATOM 1024 C C . THR A 1 128 ? -4.391 -3.140 8.759 1.00 84.56 128 THR A C 1
ATOM 1026 O O . THR A 1 128 ? -5.526 -3.619 8.751 1.00 84.56 128 THR A O 1
ATOM 1029 N N . GLU A 1 129 ? -3.804 -2.717 9.873 1.00 86.31 129 GLU A N 1
ATOM 1030 C CA . GLU A 1 129 ? -4.427 -2.733 11.198 1.00 86.31 129 GLU A CA 1
ATOM 1031 C C . GLU A 1 129 ? -5.584 -1.723 11.293 1.00 86.31 129 GLU A C 1
ATOM 1033 O O . GLU A 1 129 ? -6.700 -2.113 11.648 1.00 86.31 129 GLU A O 1
ATOM 1038 N N . LYS A 1 130 ? -5.404 -0.482 10.814 1.00 86.38 130 LYS A N 1
ATOM 1039 C CA . LYS A 1 130 ? -6.488 0.520 10.698 1.00 86.38 130 LYS A CA 1
ATOM 1040 C C . LYS A 1 130 ? -7.689 -0.004 9.905 1.00 86.38 130 LYS A C 1
ATOM 1042 O O . LYS A 1 130 ? -8.844 0.168 10.305 1.00 86.38 130 LYS A O 1
ATOM 1047 N N . LEU A 1 131 ? -7.439 -0.664 8.770 1.00 86.19 131 LEU A N 1
ATOM 1048 C CA . LEU A 1 131 ? -8.488 -1.266 7.940 1.00 86.19 131 LEU A CA 1
ATOM 1049 C C . LEU A 1 131 ? -9.227 -2.388 8.675 1.00 86.19 131 LEU A C 1
ATOM 1051 O O . LEU A 1 131 ? -10.459 -2.438 8.622 1.00 86.19 131 LEU A O 1
ATOM 1055 N N . LYS A 1 132 ? -8.502 -3.273 9.370 1.00 86.81 132 LYS A N 1
ATOM 1056 C CA . LYS A 1 132 ? -9.111 -4.327 10.196 1.00 86.81 132 LYS A CA 1
ATOM 1057 C C . LYS A 1 132 ? -9.994 -3.728 11.283 1.00 86.81 132 LYS A C 1
ATOM 1059 O O . LYS A 1 132 ? -11.124 -4.188 11.435 1.00 86.81 132 LYS A O 1
ATOM 1064 N N . TYR A 1 133 ? -9.519 -2.697 11.983 1.00 87.38 133 TYR A N 1
ATOM 1065 C CA . TYR A 1 133 ? -10.291 -2.009 13.014 1.00 87.38 133 TYR A CA 1
ATOM 1066 C C . TYR A 1 133 ? -11.604 -1.463 12.456 1.00 87.38 133 TYR A C 1
ATOM 1068 O O . TYR A 1 133 ? -12.677 -1.805 12.950 1.00 87.38 133 TYR A O 1
ATOM 1076 N N . VAL A 1 134 ? -11.545 -0.675 11.379 1.00 87.44 134 VAL A N 1
ATOM 1077 C CA . VAL A 1 134 ? -12.744 -0.059 10.794 1.00 87.44 134 VAL A CA 1
ATOM 1078 C C . VAL A 1 134 ? -13.712 -1.112 10.261 1.00 87.44 134 VAL A C 1
ATOM 1080 O O . VAL A 1 134 ? -14.922 -0.993 10.465 1.00 87.44 134 VAL A O 1
ATOM 1083 N N . PHE A 1 135 ? -13.219 -2.172 9.616 1.00 86.75 135 PHE A N 1
ATOM 1084 C CA . PHE A 1 135 ? -14.091 -3.255 9.163 1.00 86.75 135 PHE A CA 1
ATOM 1085 C C . PHE A 1 135 ? -14.717 -4.025 10.318 1.00 86.75 135 PHE A C 1
ATOM 1087 O O . PHE A 1 135 ? -15.902 -4.339 10.241 1.00 86.75 135 PHE A O 1
ATOM 1094 N N . ASN A 1 136 ? -13.978 -4.286 11.394 1.00 86.88 136 ASN A N 1
ATOM 1095 C CA . ASN A 1 136 ? -14.533 -4.923 12.581 1.00 86.88 136 ASN A CA 1
ATOM 1096 C C . ASN A 1 136 ? -15.560 -4.013 13.274 1.00 86.88 136 ASN A C 1
ATOM 1098 O O . ASN A 1 136 ? -16.626 -4.467 13.672 1.00 86.88 136 ASN A O 1
ATOM 1102 N N . PHE A 1 137 ? -15.309 -2.706 13.332 1.00 86.69 137 PHE A N 1
ATOM 1103 C CA . PHE A 1 137 ? -16.252 -1.745 13.897 1.00 86.69 137 PHE A CA 1
ATOM 1104 C C . PHE A 1 137 ? -17.567 -1.674 13.101 1.00 86.69 137 PHE A C 1
ATOM 1106 O O . PHE A 1 137 ? -18.645 -1.592 13.683 1.00 86.69 137 PHE A O 1
ATOM 1113 N N . ILE A 1 138 ? -17.499 -1.710 11.765 1.00 86.12 138 ILE A N 1
ATOM 1114 C CA . ILE A 1 138 ? -18.683 -1.580 10.898 1.00 86.12 138 ILE A CA 1
ATOM 1115 C C . ILE A 1 138 ? -19.410 -2.919 10.709 1.00 86.12 138 ILE A C 1
ATOM 1117 O O . ILE A 1 138 ? -20.639 -2.953 10.654 1.00 86.12 138 ILE A O 1
ATOM 1121 N N . LEU A 1 139 ? -18.666 -4.014 10.543 1.00 87.25 139 LEU A N 1
ATOM 1122 C CA . LEU A 1 139 ? -19.190 -5.308 10.096 1.00 87.25 139 LEU A CA 1
ATOM 1123 C C . LEU A 1 139 ? -19.033 -6.421 11.138 1.00 87.25 139 LEU A C 1
ATOM 1125 O O . LEU A 1 139 ? -19.631 -7.480 10.953 1.00 87.25 139 LEU A O 1
ATOM 1129 N N . GLY A 1 140 ? -18.265 -6.207 12.209 1.00 81.44 140 GLY A N 1
ATOM 1130 C CA . GLY A 1 140 ? -17.919 -7.231 13.198 1.00 81.44 140 GLY A CA 1
ATOM 1131 C C . GLY A 1 140 ? -19.144 -7.906 13.788 1.00 81.44 140 GLY A C 1
ATOM 1132 O O . GLY A 1 140 ? -19.257 -9.119 13.707 1.00 81.44 140 GLY A O 1
ATOM 1133 N N . ASP A 1 141 ? -20.139 -7.139 14.237 1.00 81.19 141 ASP A N 1
ATOM 1134 C CA . ASP A 1 141 ? -21.381 -7.702 14.791 1.00 81.19 141 ASP A CA 1
ATOM 1135 C C . ASP A 1 141 ? -22.157 -8.572 13.785 1.00 81.19 141 ASP A C 1
ATOM 1137 O O . ASP A 1 141 ? -22.799 -9.559 14.154 1.00 81.19 141 ASP A O 1
ATOM 1141 N N . TRP A 1 142 ? -22.111 -8.219 12.498 1.00 84.69 142 TRP A N 1
ATOM 1142 C CA . TRP A 1 142 ? -22.751 -9.001 11.442 1.00 84.69 142 TRP A CA 1
ATOM 1143 C C . TRP A 1 142 ? -21.971 -10.292 11.167 1.00 84.69 142 TRP A C 1
ATOM 1145 O O . TRP A 1 142 ? -22.565 -11.370 11.089 1.00 84.69 142 TRP A O 1
ATOM 1155 N N . PHE A 1 143 ? -20.642 -10.209 11.065 1.00 82.56 143 PHE A N 1
ATOM 1156 C CA . PHE A 1 143 ? -19.783 -11.375 10.852 1.00 82.56 143 PHE A CA 1
ATOM 1157 C C . PHE A 1 143 ? -19.787 -12.320 12.053 1.00 82.56 143 PHE A C 1
ATOM 1159 O O . PHE A 1 143 ? -19.967 -13.517 11.854 1.00 82.56 143 PHE A O 1
ATOM 1166 N N . ASP A 1 144 ? -19.710 -11.799 13.275 1.00 80.44 144 ASP A N 1
ATOM 1167 C CA . ASP A 1 144 ? -19.790 -12.566 14.521 1.00 80.44 144 ASP A CA 1
ATOM 1168 C C . ASP A 1 144 ? -21.112 -13.337 14.634 1.00 80.44 144 ASP A C 1
ATOM 1170 O O . ASP A 1 144 ? -21.176 -14.366 15.307 1.00 80.44 144 ASP A O 1
ATOM 1174 N N . TYR A 1 145 ? -22.174 -12.869 13.978 1.00 76.94 145 TYR A N 1
ATOM 1175 C CA . TYR A 1 145 ? -23.450 -13.573 13.942 1.00 76.94 145 TYR A CA 1
ATOM 1176 C C . TYR A 1 145 ? -23.501 -14.662 12.861 1.00 76.94 145 TYR A C 1
ATOM 1178 O O . TYR A 1 145 ? -23.978 -15.776 13.096 1.00 76.94 145 TYR A O 1
ATOM 1186 N N . PHE A 1 146 ? -23.051 -14.356 11.643 1.00 80.88 146 PHE A N 1
ATOM 1187 C CA . PHE A 1 146 ? -23.230 -15.257 10.501 1.00 80.88 146 PHE A CA 1
ATOM 1188 C C . PHE A 1 146 ? -22.075 -16.235 10.300 1.00 80.88 146 PHE A C 1
ATOM 1190 O O . PHE A 1 146 ? -22.319 -17.365 9.874 1.00 80.88 146 PHE A O 1
ATOM 1197 N N . ILE A 1 147 ? -20.842 -15.842 10.610 1.00 82.31 147 ILE A N 1
ATOM 1198 C CA . ILE A 1 147 ? -19.636 -16.604 10.291 1.00 82.31 147 ILE A CA 1
ATOM 1199 C C . ILE A 1 147 ? -19.011 -17.175 11.574 1.00 82.31 147 ILE A C 1
ATOM 1201 O O . ILE A 1 147 ? -18.756 -16.432 12.520 1.00 82.31 147 ILE A O 1
ATOM 1205 N N . PRO A 1 148 ? -18.752 -18.492 11.633 1.00 78.81 148 PRO A N 1
ATOM 1206 C CA . PRO A 1 148 ? -18.044 -19.104 12.753 1.00 78.81 148 PRO A CA 1
ATOM 1207 C C . PRO A 1 148 ? -16.613 -18.559 12.873 1.00 78.81 148 PRO A C 1
ATOM 1209 O O . PRO A 1 148 ? -15.882 -18.541 11.885 1.00 78.81 148 PRO A O 1
ATOM 1212 N N . GLU A 1 149 ? -16.223 -18.138 14.076 1.00 80.00 149 GLU A N 1
ATOM 1213 C CA . GLU A 1 149 ? -14.909 -17.533 14.354 1.00 80.00 149 GLU A CA 1
ATOM 1214 C C . GLU A 1 149 ? -13.771 -18.569 14.428 1.00 80.00 149 GLU A C 1
ATOM 1216 O O . GLU A 1 149 ? -12.624 -18.265 14.112 1.00 80.00 149 GLU A O 1
ATOM 1221 N N . GLU A 1 150 ? -14.073 -19.810 14.822 1.00 80.62 150 GLU A N 1
ATOM 1222 C CA . GLU A 1 150 ? -13.066 -20.853 15.031 1.00 80.62 150 GLU A CA 1
ATOM 1223 C C . GLU A 1 150 ? -13.056 -21.880 13.894 1.00 80.62 150 GLU A C 1
ATOM 1225 O O . GLU A 1 150 ? -14.106 -22.287 13.395 1.00 80.62 150 GLU A O 1
ATOM 1230 N N . GLY A 1 151 ? -11.865 -22.380 13.555 1.00 75.81 151 GLY A N 1
ATOM 1231 C CA . GLY A 1 151 ? -11.665 -23.482 12.610 1.00 75.81 151 GLY A CA 1
ATOM 1232 C C . GLY A 1 151 ? -11.234 -23.038 11.212 1.00 75.81 151 GLY A C 1
ATOM 1233 O O . GLY A 1 151 ? -10.970 -21.868 10.951 1.00 75.81 151 GLY A O 1
ATOM 1234 N N . SER A 1 152 ? -11.119 -24.005 10.300 1.00 78.69 152 SER A N 1
ATOM 1235 C CA . SER A 1 152 ? -10.715 -23.772 8.911 1.00 78.69 152 SER A CA 1
ATOM 1236 C C . SER A 1 152 ? -11.818 -24.213 7.958 1.00 78.69 152 SER A C 1
ATOM 1238 O O . SER A 1 152 ? -12.369 -25.308 8.097 1.00 78.69 152 SER A O 1
ATOM 1240 N N . LEU A 1 153 ? -12.106 -23.389 6.946 1.00 78.94 153 LEU A N 1
ATOM 1241 C CA . LEU A 1 153 ? -13.005 -23.771 5.852 1.00 78.94 153 LEU A CA 1
ATOM 1242 C C . LEU A 1 153 ? -12.442 -24.940 5.036 1.00 78.94 153 LEU A C 1
ATOM 1244 O O . LEU A 1 153 ? -13.215 -25.740 4.517 1.00 78.94 153 LEU A O 1
ATOM 1248 N N . LEU A 1 154 ? -11.113 -25.050 4.942 1.00 78.19 154 LEU A N 1
ATOM 12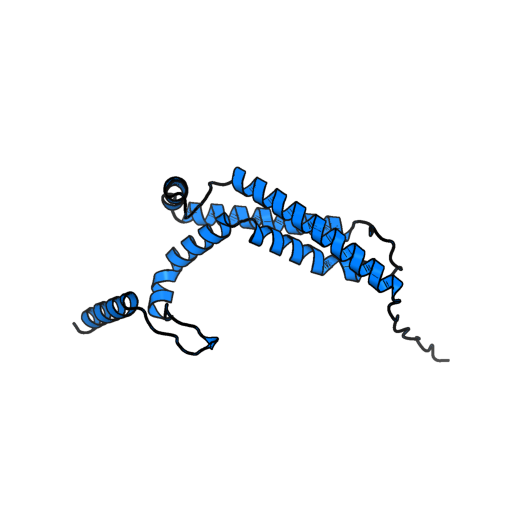49 C CA . LEU A 1 154 ? -10.450 -26.091 4.153 1.00 78.19 154 LEU A CA 1
ATOM 1250 C C . LEU A 1 154 ? -10.613 -27.481 4.774 1.00 78.19 154 LEU A C 1
ATOM 1252 O O . LEU A 1 154 ? -10.748 -28.456 4.040 1.00 78.19 154 LEU A O 1
ATOM 1256 N N . ASP A 1 155 ? -10.689 -27.549 6.104 1.00 84.19 155 ASP A N 1
ATOM 1257 C CA . ASP A 1 155 ? -10.835 -28.809 6.840 1.00 84.19 155 ASP A CA 1
ATOM 1258 C C . ASP A 1 155 ? -12.268 -29.026 7.358 1.00 84.19 155 ASP A C 1
ATOM 1260 O O . ASP A 1 155 ? -12.534 -29.988 8.077 1.00 84.19 155 ASP A O 1
ATOM 1264 N N . ALA A 1 156 ? -1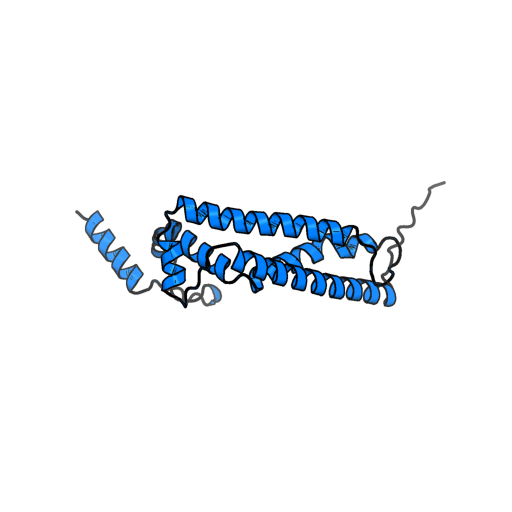3.200 -28.131 7.004 1.00 81.12 156 ALA A N 1
ATOM 1265 C CA . ALA A 1 156 ? -14.596 -28.125 7.451 1.00 81.12 156 ALA A CA 1
ATOM 1266 C C . ALA A 1 156 ? -14.776 -28.196 8.985 1.00 81.12 156 ALA A C 1
ATOM 1268 O O . ALA A 1 156 ? -15.811 -28.640 9.480 1.00 81.12 156 ALA A O 1
ATOM 1269 N N . THR A 1 157 ? -13.787 -27.725 9.748 1.00 85.94 157 THR A N 1
ATOM 1270 C CA . THR A 1 157 ? -13.780 -27.718 11.222 1.00 85.94 157 THR A CA 1
ATOM 1271 C C . THR A 1 157 ? -14.386 -26.448 11.819 1.00 85.94 157 THR A C 1
ATOM 1273 O O . THR A 1 157 ? -14.226 -26.184 13.009 1.00 85.94 157 THR A O 1
ATOM 1276 N N . VAL A 1 158 ? -15.078 -25.653 11.000 1.00 82.88 158 VAL A N 1
ATOM 1277 C CA . VAL A 1 158 ? -15.652 -24.364 11.398 1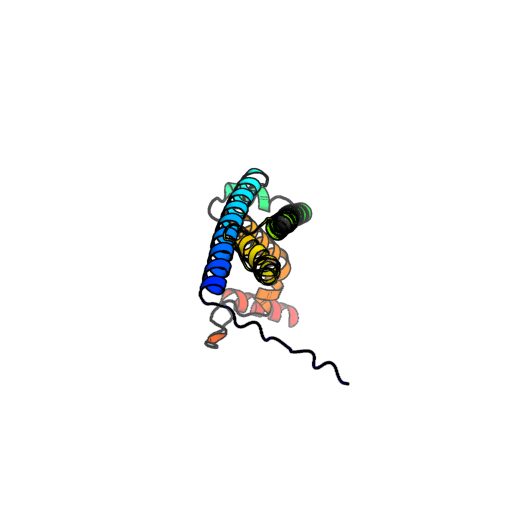.00 82.88 158 VAL A CA 1
ATOM 1278 C C . VAL A 1 158 ? -16.690 -24.523 12.509 1.00 82.88 158 VAL A C 1
ATOM 1280 O O . VAL A 1 158 ? -17.649 -25.289 12.383 1.00 82.88 158 VAL A O 1
ATOM 1283 N N . SER A 1 159 ? -16.515 -23.780 13.603 1.00 84.12 159 SER A N 1
ATOM 1284 C CA . SER A 1 159 ? -17.403 -23.823 14.760 1.00 84.12 159 SER A CA 1
ATOM 1285 C C . SER A 1 159 ? -17.556 -22.453 15.420 1.00 84.12 159 SER A C 1
ATOM 1287 O O . SER A 1 159 ? -16.635 -21.642 15.431 1.00 84.12 159 SER A O 1
ATOM 1289 N N . TYR A 1 160 ? -18.759 -22.168 15.928 1.00 81.69 160 TYR A N 1
ATOM 1290 C CA . TYR A 1 160 ? -19.013 -20.912 16.633 1.00 81.69 160 TYR A CA 1
ATOM 1291 C C . TYR A 1 160 ? -18.322 -20.939 17.995 1.00 81.69 160 TYR A C 1
ATOM 1293 O O . TYR A 1 160 ? -18.508 -21.908 18.754 1.00 81.69 160 TYR A O 1
ATOM 1301 N N . SER A 1 161 ? -17.608 -19.863 18.323 1.00 81.62 161 SER A N 1
ATOM 1302 C CA . SER A 1 161 ? -16.917 -19.702 19.602 1.00 81.62 161 SER A CA 1
ATOM 1303 C C . SER A 1 161 ? -17.908 -19.647 20.772 1.00 81.62 161 SER A C 1
ATOM 1305 O O . SER A 1 161 ? -19.115 -19.410 20.604 1.00 81.62 161 SER A O 1
ATOM 1307 N N . GLU A 1 162 ? -17.435 -19.874 22.002 1.00 81.00 162 GLU A N 1
ATOM 1308 C CA . GLU A 1 162 ? -18.291 -19.748 23.195 1.00 81.00 162 GLU A CA 1
ATOM 1309 C C . GLU A 1 162 ? -18.933 -18.356 23.307 1.00 81.00 162 GLU A C 1
ATOM 1311 O O . GLU A 1 162 ? -20.085 -18.238 23.740 1.00 81.00 162 GLU A O 1
ATOM 1316 N N . ARG A 1 163 ? -18.210 -17.310 22.888 1.00 81.62 163 ARG A N 1
ATOM 1317 C CA . ARG A 1 163 ? -18.692 -15.925 22.860 1.00 81.62 163 ARG A CA 1
ATOM 1318 C C . ARG A 1 163 ? -19.890 -15.789 21.918 1.00 81.62 163 ARG A C 1
ATOM 1320 O O . ARG A 1 163 ? -20.952 -15.337 22.356 1.00 81.62 163 ARG A O 1
ATOM 1327 N N . GLN A 1 164 ? -19.770 -16.271 20.681 1.00 79.75 164 GLN A N 1
ATOM 1328 C CA . GLN A 1 164 ? -20.849 -16.245 19.685 1.00 79.75 164 GLN A CA 1
ATOM 1329 C C . GLN A 1 164 ? -22.076 -17.041 20.155 1.00 79.75 164 GLN A C 1
ATOM 1331 O O . GLN A 1 164 ? -23.209 -16.557 20.100 1.00 79.75 164 GLN A O 1
ATOM 1336 N N . ARG A 1 165 ? -21.883 -18.232 20.738 1.00 81.00 165 ARG A N 1
ATOM 1337 C CA . ARG A 1 165 ? -23.004 -19.035 21.268 1.00 81.00 165 ARG A CA 1
ATOM 1338 C C . ARG A 1 165 ? -23.775 -18.310 22.370 1.00 81.00 165 ARG A C 1
ATOM 1340 O O . ARG A 1 165 ? -25.004 -18.404 22.415 1.00 81.00 165 ARG A O 1
ATOM 1347 N N . ARG A 1 166 ? -23.085 -17.576 23.249 1.00 81.81 166 ARG A N 1
ATOM 1348 C CA . ARG A 1 166 ? -23.723 -16.768 24.304 1.00 81.81 166 ARG A CA 1
ATOM 1349 C C . ARG A 1 166 ? -24.512 -15.595 23.719 1.00 81.81 166 ARG A C 1
ATOM 1351 O O . ARG A 1 166 ? -25.636 -15.367 24.167 1.00 81.81 166 ARG A O 1
ATOM 1358 N N . LEU A 1 167 ? -23.986 -14.917 22.697 1.00 80.38 167 LEU A N 1
ATOM 1359 C CA . LEU A 1 167 ? -24.693 -13.849 21.975 1.00 80.38 167 LEU A CA 1
ATOM 1360 C C . LEU A 1 167 ? -25.982 -14.369 21.316 1.00 80.38 167 LEU A C 1
ATOM 1362 O O . LEU A 1 167 ? -27.065 -13.822 21.542 1.00 80.38 167 LEU A O 1
ATOM 1366 N N . HIS A 1 168 ? -25.906 -15.500 20.609 1.00 78.69 168 HIS A N 1
ATOM 1367 C CA . HIS A 1 168 ? -27.070 -16.134 19.976 1.00 78.69 168 HIS A CA 1
ATOM 1368 C C . HIS A 1 168 ? -28.114 -16.591 21.010 1.00 78.69 168 HIS A C 1
ATOM 1370 O O . HIS A 1 168 ? -29.323 -16.488 20.780 1.00 78.69 168 HIS A O 1
ATOM 1376 N N . ALA A 1 169 ? -27.670 -17.089 22.168 1.00 79.06 169 ALA A N 1
ATOM 1377 C CA . ALA A 1 169 ? -28.557 -17.495 23.255 1.00 79.06 169 ALA A CA 1
ATOM 1378 C C . ALA A 1 169 ? -29.258 -16.301 23.928 1.00 79.06 169 ALA A C 1
ATOM 1380 O O . ALA A 1 169 ? -30.435 -16.410 24.284 1.00 79.06 169 ALA A O 1
ATOM 1381 N N . ALA A 1 170 ? -28.573 -15.164 24.086 1.00 77.25 170 ALA A N 1
ATOM 1382 C CA . ALA A 1 170 ? -29.147 -13.943 24.648 1.00 77.25 170 ALA A CA 1
ATOM 1383 C C . ALA A 1 170 ? -30.235 -13.352 23.734 1.00 77.25 170 ALA A C 1
ATOM 1385 O O . ALA A 1 170 ? -31.335 -13.062 24.203 1.00 77.25 170 ALA A O 1
ATOM 1386 N N . GLN A 1 171 ? -29.995 -13.273 22.422 1.00 69.38 171 GLN A N 1
ATOM 1387 C CA . GLN A 1 171 ? -30.987 -12.773 21.458 1.00 69.38 171 GLN A CA 1
ATOM 1388 C C . GLN A 1 171 ? -32.233 -13.663 21.351 1.00 69.38 171 GLN A C 1
ATOM 1390 O O . GLN A 1 171 ? -33.352 -13.148 21.345 1.00 69.38 171 GLN A O 1
ATOM 1395 N N . LYS A 1 172 ? -32.080 -14.997 21.346 1.00 70.44 172 LYS A N 1
ATOM 1396 C CA . LYS A 1 172 ? -33.235 -15.919 21.340 1.00 70.44 172 LYS A CA 1
ATOM 1397 C C . LYS A 1 172 ? -34.163 -15.702 22.538 1.00 70.44 172 LYS A C 1
ATOM 1399 O O . LYS A 1 172 ? -35.379 -15.810 22.400 1.00 70.44 172 LYS A O 1
ATOM 1404 N N . ARG A 1 173 ? -33.618 -15.349 23.706 1.00 66.12 173 ARG A N 1
ATOM 1405 C CA . ARG A 1 173 ? -34.416 -15.036 24.904 1.00 66.12 173 ARG A CA 1
ATOM 1406 C C . ARG A 1 173 ? -35.206 -13.731 24.780 1.00 66.12 173 ARG A C 1
ATOM 1408 O O . ARG A 1 173 ? -36.265 -13.630 25.389 1.00 66.12 173 ARG A O 1
ATOM 1415 N N . HIS A 1 174 ? -34.732 -12.768 23.990 1.00 60.78 174 HIS A N 1
ATOM 1416 C CA . HIS A 1 174 ? -35.454 -11.522 23.722 1.00 60.78 174 HIS A CA 1
ATOM 1417 C C . HIS A 1 174 ? -36.539 -11.668 22.647 1.00 60.78 174 HIS A C 1
ATOM 1419 O O . HIS A 1 174 ? -37.545 -10.979 22.730 1.00 60.78 174 HIS A O 1
ATOM 1425 N N . ALA A 1 175 ? -36.379 -12.590 21.693 1.00 59.88 175 ALA A N 1
ATOM 1426 C CA . ALA A 1 175 ? -37.368 -12.844 20.639 1.00 59.88 175 ALA A CA 1
ATOM 1427 C C . ALA A 1 175 ? -38.552 -13.742 21.067 1.00 59.88 175 ALA A C 1
ATOM 1429 O O . ALA A 1 175 ? -39.505 -13.889 20.311 1.00 59.88 175 ALA A O 1
ATOM 1430 N N . THR A 1 176 ? -38.485 -14.368 22.250 1.00 57.22 176 THR A N 1
ATOM 1431 C CA . THR A 1 176 ? -39.522 -15.295 22.765 1.00 57.22 176 THR A CA 1
ATOM 1432 C C . THR A 1 176 ? -40.387 -14.665 23.875 1.00 57.22 176 THR A C 1
ATOM 1434 O O . THR A 1 176 ? -41.084 -15.372 24.600 1.00 57.22 176 THR A O 1
ATOM 1437 N N . LYS A 1 177 ? -40.319 -13.341 24.042 1.00 47.56 177 LYS A N 1
ATOM 1438 C CA . LYS A 1 177 ? -41.232 -12.545 24.874 1.00 47.56 177 LYS A CA 1
ATOM 1439 C C . LYS A 1 177 ? -42.130 -11.710 23.978 1.00 47.56 177 LYS A C 1
ATOM 1441 O O . LYS A 1 177 ? -43.295 -11.521 24.382 1.00 47.56 177 LYS A O 1
#

Sequence (177 aa):
MGKKASIETSRLSWMDSFSITGNIAIFALINTLAGAILSYILWYAFDPYDEEDEKTMKVWEDKGLPFQLLDITLELVIIAVTAFWLAYYLNNAPPIIPVRKGLESDITSYTSGMFFMFAVFIFLNDLTEKLKYVFNFILGDWFDYFIPEEGSLLDATVSYSERQRRLHAAQKRHATK

Solvent-accessible surface area (backbone atoms only — not comparable to full-atom values): 10187 Å² total; per-residue (Å²): 138,82,83,78,79,78,80,74,78,77,75,80,47,71,68,51,50,51,28,51,52,50,40,46,53,51,47,40,53,52,26,33,52,52,16,44,52,49,30,56,51,46,58,72,73,46,86,57,46,36,95,89,41,66,69,44,29,46,67,54,67,74,40,57,69,73,54,49,54,49,52,54,49,49,54,51,48,53,50,52,54,50,46,50,52,52,36,53,52,59,55,72,46,79,69,84,46,80,71,63,92,82,59,68,71,78,60,34,75,67,57,40,47,51,38,24,53,51,25,31,62,70,58,32,56,36,64,54,51,54,49,50,52,53,48,42,73,76,42,34,75,59,43,56,70,75,46,57,79,36,69,38,83,92,75,69,54,58,37,68,40,74,68,43,52,51,54,56,53,53,52,54,62,65,76,75,112

Nearest PDB structures (foldseek):
  8gym-assembly1_x  TM=3.923E-01  e=6.215E+00  Tetrahymena thermophila SB210
  8bqs-assembly1_Eq  TM=3.919E-01  e=7.711E+00  Tetrahymena thermophila SB210
  5nl6-assembly1_B  TM=2.658E-01  e=4.261E+00  Entamoeba histolytica HM-1:IMSS
  7ank-assembly1_A  TM=2.157E-01  e=4.497E+00  Homo sapiens

Radius of gyration: 24.91 Å; Cα contacts (8 Å, |Δi|>4): 127; chains: 1; bounding box: 60×40×81 Å